Protein AF-A0A922SJE4-F1 (afdb_monomer_lite)

Structure (mmCIF, N/CA/C/O backbone):
data_AF-A0A922SJE4-F1
#
_entry.id   AF-A0A922SJE4-F1
#
loop_
_atom_site.group_PDB
_atom_site.id
_atom_site.type_symbol
_atom_site.label_atom_id
_atom_site.label_alt_id
_atom_site.label_comp_id
_atom_site.label_asym_id
_atom_site.label_entity_id
_atom_site.label_seq_id
_atom_site.pdbx_PDB_ins_code
_atom_site.Cartn_x
_atom_site.Cartn_y
_atom_site.Cartn_z
_atom_site.occupancy
_atom_site.B_iso_or_equiv
_atom_site.auth_seq_id
_atom_site.auth_comp_id
_atom_site.auth_asym_id
_atom_site.auth_atom_id
_atom_site.pdbx_PDB_model_num
ATOM 1 N N . MET A 1 1 ? -16.753 -1.882 -4.913 1.00 43.66 1 MET A N 1
ATOM 2 C CA . MET A 1 1 ? -18.185 -1.909 -4.556 1.00 43.66 1 MET A CA 1
ATOM 3 C C . MET A 1 1 ? -18.662 -3.353 -4.575 1.00 43.66 1 MET A C 1
ATOM 5 O O . MET A 1 1 ? -18.993 -3.830 -5.644 1.00 43.66 1 MET A O 1
ATOM 9 N N . ILE A 1 2 ? -18.643 -4.032 -3.424 1.00 32.12 2 ILE A N 1
ATOM 10 C CA . ILE A 1 2 ? -19.698 -4.952 -2.969 1.00 32.12 2 ILE A CA 1
ATOM 11 C C . ILE A 1 2 ? -19.723 -4.779 -1.449 1.00 32.12 2 ILE A C 1
ATOM 13 O O . ILE A 1 2 ? -18.882 -5.311 -0.737 1.00 32.12 2 ILE A O 1
ATOM 17 N N . ILE A 1 3 ? -20.658 -3.963 -0.977 1.00 38.84 3 ILE A N 1
ATOM 18 C CA . ILE A 1 3 ? -21.261 -4.145 0.338 1.00 38.84 3 ILE A CA 1
ATOM 19 C C . ILE A 1 3 ? -22.628 -4.705 -0.024 1.00 38.84 3 ILE A C 1
ATOM 21 O O . ILE A 1 3 ? -23.452 -3.987 -0.589 1.00 38.84 3 ILE A O 1
ATOM 25 N N . SER A 1 4 ? -22.814 -6.013 0.152 1.00 30.70 4 SER A N 1
ATOM 26 C CA . SER A 1 4 ? -24.128 -6.625 -0.026 1.00 30.70 4 SER A CA 1
ATOM 27 C C . SER A 1 4 ? -24.932 -6.323 1.232 1.00 30.70 4 SER A C 1
ATOM 29 O O . SER A 1 4 ? -24.697 -6.895 2.291 1.00 30.70 4 SER A O 1
ATOM 31 N N . THR A 1 5 ? -25.850 -5.374 1.113 1.00 37.22 5 THR A N 1
ATOM 32 C CA . THR A 1 5 ? -26.714 -4.825 2.165 1.00 37.22 5 THR A CA 1
ATOM 33 C C . THR A 1 5 ? -27.799 -5.782 2.676 1.00 37.22 5 THR A C 1
ATOM 35 O O . THR A 1 5 ? -28.717 -5.321 3.340 1.00 37.22 5 THR A O 1
ATOM 38 N N . ASN A 1 6 ? -27.740 -7.093 2.408 1.00 30.33 6 ASN A N 1
ATOM 39 C CA . ASN A 1 6 ? -28.886 -7.978 2.678 1.00 30.33 6 ASN A CA 1
ATOM 40 C C . ASN A 1 6 ? -28.704 -9.077 3.728 1.00 30.33 6 ASN A C 1
ATOM 42 O O . ASN A 1 6 ? -29.696 -9.718 4.050 1.00 30.33 6 ASN A O 1
ATOM 46 N N . TYR A 1 7 ? -27.525 -9.285 4.320 1.00 33.19 7 TYR A N 1
ATOM 47 C CA . TYR A 1 7 ? -27.386 -10.280 5.394 1.00 33.19 7 TYR A CA 1
ATOM 48 C C . TYR A 1 7 ? -26.362 -9.838 6.437 1.00 33.19 7 TYR A C 1
ATOM 50 O O . TYR A 1 7 ? -25.243 -10.339 6.489 1.00 33.19 7 TYR A O 1
ATOM 58 N N . PHE A 1 8 ? -26.753 -8.884 7.282 1.00 40.72 8 PHE A N 1
ATOM 59 C CA . PHE A 1 8 ? -26.032 -8.622 8.522 1.00 40.72 8 PHE A CA 1
ATOM 60 C C . PHE A 1 8 ? -26.425 -9.688 9.550 1.00 40.72 8 PHE A C 1
ATOM 62 O O . PHE A 1 8 ? -27.388 -9.539 10.295 1.00 40.72 8 PHE A O 1
ATOM 69 N N . THR A 1 9 ? -25.696 -10.803 9.565 1.00 35.38 9 THR A N 1
ATOM 70 C CA . THR A 1 9 ? -25.604 -11.645 10.762 1.00 35.38 9 THR A CA 1
ATOM 71 C C . THR A 1 9 ? -24.404 -11.181 11.596 1.00 35.38 9 THR A C 1
ATOM 73 O O . THR A 1 9 ? -23.347 -10.926 11.015 1.00 35.38 9 THR A O 1
ATOM 76 N N . PRO A 1 10 ? -24.511 -11.100 12.936 1.00 39.75 10 PRO A N 1
ATOM 77 C CA . PRO A 1 10 ? -23.465 -10.588 13.840 1.00 39.75 10 PRO A CA 1
ATOM 78 C C . PRO A 1 10 ? -22.144 -11.393 13.860 1.00 39.75 10 PRO A C 1
ATOM 80 O O . PRO A 1 10 ? -21.255 -11.106 14.653 1.00 39.75 10 PRO A O 1
ATOM 83 N N . SER A 1 11 ? -21.984 -12.389 12.983 1.00 45.50 11 SER A N 1
ATOM 84 C CA . SER A 1 11 ? -20.776 -13.203 12.804 1.00 45.50 11 SER A CA 1
ATOM 85 C C . SER A 1 11 ? -19.902 -12.798 11.603 1.00 45.50 11 SER A C 1
ATOM 87 O O . SER A 1 11 ? -18.881 -13.435 11.359 1.00 45.50 11 SER A O 1
ATOM 89 N N . THR A 1 12 ? -20.287 -11.781 10.828 1.00 62.44 12 THR A N 1
ATOM 90 C CA . THR A 1 12 ? -19.597 -11.365 9.589 1.00 62.44 12 THR A CA 1
ATOM 91 C C . THR A 1 12 ? -19.024 -9.957 9.748 1.00 62.44 12 THR A C 1
ATOM 93 O O . THR A 1 12 ? -19.772 -8.986 9.785 1.00 62.44 12 THR A O 1
ATOM 96 N N . GLY A 1 13 ? -17.698 -9.842 9.868 1.00 77.25 13 GLY A N 1
ATOM 97 C CA . GLY A 1 13 ? -17.005 -8.548 9.850 1.00 77.25 13 GLY A CA 1
ATOM 98 C C . GLY A 1 13 ? -17.114 -7.849 8.489 1.00 77.25 13 GLY A C 1
ATOM 99 O O . GLY A 1 13 ? -17.475 -8.467 7.485 1.00 77.25 13 GLY A O 1
ATOM 100 N N . ALA A 1 14 ? -16.785 -6.560 8.444 1.00 86.94 14 ALA A N 1
ATOM 101 C CA . ALA A 1 14 ? -16.818 -5.755 7.227 1.00 86.94 14 ALA A CA 1
ATOM 102 C C . ALA A 1 14 ? -15.417 -5.261 6.827 1.00 86.94 14 ALA A C 1
ATOM 104 O O . ALA A 1 14 ? -14.580 -4.924 7.666 1.00 86.94 14 ALA A O 1
ATOM 105 N N . VAL A 1 15 ? -15.172 -5.209 5.514 1.00 90.44 15 VAL A N 1
ATOM 106 C CA . VAL A 1 15 ? -13.939 -4.667 4.927 1.00 90.44 15 VAL A CA 1
ATOM 107 C C . VAL A 1 15 ? -14.252 -3.311 4.306 1.00 90.44 15 VAL A C 1
ATOM 109 O O . VAL A 1 15 ? -15.046 -3.206 3.367 1.00 90.44 15 VAL A O 1
ATOM 112 N N . LEU A 1 16 ? -13.621 -2.264 4.823 1.00 92.69 16 LEU A N 1
ATOM 113 C CA . LEU A 1 16 ? -13.730 -0.910 4.308 1.00 92.69 16 LEU A CA 1
ATOM 114 C C . LEU A 1 16 ? -12.699 -0.704 3.199 1.00 92.69 16 LEU A C 1
ATOM 116 O O . LEU A 1 16 ? -11.500 -0.761 3.448 1.00 92.69 16 LEU A O 1
ATOM 120 N N . PHE A 1 17 ? -13.157 -0.440 1.978 1.00 92.81 17 PHE A N 1
ATOM 121 C CA . PHE A 1 17 ? -12.273 -0.128 0.855 1.00 92.81 17 PHE A CA 1
ATOM 122 C C . PHE A 1 17 ? -12.114 1.382 0.694 1.00 92.81 17 PHE A C 1
ATOM 124 O O . PHE A 1 17 ? -13.108 2.092 0.531 1.00 92.81 17 PHE A O 1
ATOM 131 N N . VAL A 1 18 ? -10.868 1.852 0.672 1.00 95.44 18 VAL A N 1
ATOM 132 C CA . VAL A 1 18 ? -10.517 3.262 0.451 1.00 95.44 18 VAL A CA 1
ATOM 133 C C . VAL A 1 18 ? -9.562 3.368 -0.730 1.00 95.44 18 VAL A C 1
ATOM 135 O O . VAL A 1 18 ? -8.634 2.577 -0.853 1.00 95.44 18 VAL A O 1
ATOM 138 N N . ASP A 1 19 ? -9.804 4.320 -1.627 1.00 94.88 19 ASP A N 1
ATOM 139 C CA . ASP A 1 19 ? -8.923 4.594 -2.763 1.00 94.88 19 ASP A CA 1
ATOM 140 C C . ASP A 1 19 ? -7.692 5.375 -2.280 1.00 94.88 19 ASP A C 1
ATOM 142 O O . ASP A 1 19 ? -7.823 6.404 -1.621 1.00 94.88 19 ASP A O 1
ATOM 146 N N . ALA A 1 20 ? -6.490 4.896 -2.597 1.00 94.88 20 ALA A N 1
ATOM 147 C CA . ALA A 1 20 ? -5.245 5.522 -2.165 1.00 94.88 20 ALA A CA 1
ATOM 148 C C . ALA A 1 20 ? -5.045 6.944 -2.734 1.00 94.88 20 ALA A C 1
ATOM 150 O O . ALA A 1 20 ? -4.453 7.798 -2.069 1.00 94.88 20 ALA A O 1
ATOM 151 N N . ALA A 1 21 ? -5.526 7.209 -3.953 1.00 93.56 21 ALA A N 1
ATOM 152 C CA . ALA A 1 21 ? -5.399 8.507 -4.610 1.00 93.56 21 ALA A CA 1
ATOM 153 C C . ALA A 1 21 ? -6.481 9.489 -4.136 1.00 93.56 21 ALA A C 1
ATOM 155 O O . ALA A 1 21 ? -6.157 10.621 -3.764 1.00 93.56 21 ALA A O 1
ATOM 156 N N . GLU A 1 22 ? -7.744 9.052 -4.107 1.00 91.94 22 GLU A N 1
ATOM 157 C CA . GLU A 1 22 ? -8.883 9.902 -3.715 1.00 91.94 22 GLU A CA 1
ATOM 158 C C . GLU A 1 22 ? -8.963 10.112 -2.196 1.00 91.94 22 GLU A C 1
ATOM 160 O O . GLU A 1 22 ? -9.338 11.193 -1.749 1.00 91.94 22 GLU A O 1
ATOM 165 N N . GLY A 1 23 ? -8.535 9.129 -1.400 1.00 92.25 23 GLY A N 1
ATOM 166 C CA . GLY A 1 23 ? -8.625 9.161 0.057 1.00 92.25 23 GLY A CA 1
ATOM 167 C C . GLY A 1 23 ? -10.036 8.866 0.569 1.00 92.25 23 GLY A C 1
ATOM 168 O O . GLY A 1 23 ? -10.800 8.110 -0.039 1.00 92.25 23 GLY A O 1
ATOM 169 N N . ILE A 1 24 ? -10.375 9.431 1.728 1.00 92.25 24 ILE A N 1
ATOM 170 C CA . ILE A 1 24 ? -11.675 9.223 2.366 1.00 92.25 24 ILE A CA 1
ATOM 171 C C . ILE A 1 24 ? -12.738 10.069 1.663 1.00 92.25 24 ILE A C 1
ATOM 173 O O . ILE A 1 24 ? -12.614 11.282 1.521 1.00 92.25 24 ILE A O 1
ATOM 177 N N . MET A 1 25 ? -13.819 9.416 1.239 1.00 92.19 25 MET A N 1
ATOM 178 C CA . MET A 1 25 ? -14.983 10.075 0.650 1.00 92.19 25 MET A CA 1
ATOM 179 C C . MET A 1 25 ? -16.165 10.072 1.625 1.00 92.19 25 MET A C 1
ATOM 181 O O . MET A 1 25 ? -16.245 9.238 2.527 1.00 92.19 25 MET A O 1
ATOM 185 N N . LEU A 1 26 ? -17.167 10.919 1.369 1.00 89.31 26 LEU A N 1
ATOM 186 C CA . LEU A 1 26 ? -18.396 11.004 2.175 1.00 89.31 26 LEU A CA 1
ATOM 187 C C . LEU A 1 26 ? -19.106 9.649 2.352 1.00 89.31 26 LEU A C 1
ATOM 189 O O . LEU A 1 26 ? -19.720 9.383 3.383 1.00 89.31 26 LEU A O 1
ATOM 193 N N . ASN A 1 27 ? -19.045 8.777 1.344 1.00 89.12 27 ASN A N 1
ATOM 194 C CA . ASN A 1 27 ? -19.640 7.447 1.450 1.00 89.12 27 ASN A CA 1
ATOM 195 C C . ASN A 1 27 ? -18.864 6.544 2.421 1.00 89.12 27 ASN A C 1
ATOM 197 O O . ASN A 1 27 ? -19.477 5.820 3.200 1.00 89.12 27 ASN A O 1
ATOM 201 N N . THR A 1 28 ? -17.531 6.620 2.409 1.00 90.31 28 THR A N 1
ATOM 202 C CA . THR A 1 28 ? -16.653 5.908 3.348 1.00 90.31 28 THR A CA 1
ATOM 203 C C . THR A 1 28 ? -16.975 6.305 4.787 1.00 90.31 28 THR A C 1
ATOM 205 O O . THR A 1 28 ? -17.137 5.431 5.632 1.00 90.31 28 THR A O 1
ATOM 208 N N . GLU A 1 29 ? -17.171 7.602 5.044 1.00 89.38 29 GLU A N 1
ATOM 209 C CA . GLU A 1 29 ? -17.592 8.112 6.356 1.00 89.38 29 GLU A CA 1
ATOM 210 C C . GLU A 1 29 ? -18.938 7.536 6.804 1.00 89.38 29 GLU A C 1
ATOM 212 O O . GLU A 1 29 ? -19.074 7.052 7.927 1.00 89.38 29 GLU A O 1
ATOM 217 N N . ARG A 1 30 ? -19.947 7.574 5.926 1.00 89.75 30 ARG A N 1
ATOM 218 C CA . ARG A 1 30 ? -21.290 7.067 6.244 1.00 89.75 30 ARG A CA 1
ATOM 219 C C . ARG A 1 30 ? -21.268 5.579 6.581 1.00 89.75 30 ARG A C 1
ATOM 221 O O . ARG A 1 30 ? -21.926 5.162 7.531 1.00 89.75 30 ARG A O 1
ATOM 228 N N . LEU A 1 31 ? -20.500 4.798 5.822 1.00 89.56 31 LEU A N 1
ATOM 229 C CA . LEU A 1 31 ? -20.334 3.363 6.042 1.00 89.56 31 LEU A CA 1
ATOM 230 C C . LEU A 1 31 ? -19.589 3.070 7.343 1.00 89.56 31 LEU A C 1
ATOM 232 O O . LEU A 1 31 ? -20.015 2.198 8.093 1.00 89.56 31 LEU A O 1
ATOM 236 N N . LEU A 1 32 ? -18.523 3.823 7.626 1.00 89.94 32 LEU A N 1
ATOM 237 C CA . LEU A 1 32 ? -17.787 3.731 8.883 1.00 89.94 32 LEU A CA 1
ATOM 238 C C . LEU A 1 32 ? -18.719 3.994 10.071 1.00 89.94 32 LEU A C 1
ATOM 240 O O . LEU A 1 32 ? -18.793 3.176 10.982 1.00 89.94 32 LEU A O 1
ATOM 244 N N . ARG A 1 33 ? -19.487 5.091 10.027 1.00 88.50 33 ARG A N 1
ATOM 245 C CA . ARG A 1 33 ? -20.438 5.457 11.086 1.00 88.50 33 ARG A CA 1
ATOM 246 C C . ARG A 1 33 ? -21.478 4.364 11.317 1.00 88.50 33 ARG A C 1
ATOM 248 O O . ARG A 1 33 ? -21.708 3.985 12.459 1.00 88.50 33 ARG A O 1
ATOM 255 N N . HIS A 1 34 ? -22.074 3.846 10.245 1.00 87.38 34 HIS A N 1
ATOM 256 C CA . HIS A 1 34 ? -23.060 2.771 10.339 1.00 87.38 34 HIS A CA 1
ATOM 257 C C . HIS A 1 34 ? -22.450 1.489 10.926 1.00 87.38 34 HIS A C 1
ATOM 259 O O . HIS A 1 34 ? -23.040 0.862 11.797 1.00 87.38 34 HIS A O 1
ATOM 265 N N . ALA A 1 35 ? -21.252 1.101 10.485 1.00 87.56 35 ALA A N 1
ATOM 266 C CA . ALA A 1 35 ? -20.588 -0.100 10.984 1.00 87.56 35 ALA A CA 1
ATOM 267 C C . ALA A 1 35 ? -20.185 0.010 12.464 1.00 87.56 35 ALA A C 1
ATOM 269 O O . ALA A 1 35 ? -20.294 -0.972 13.193 1.00 87.56 35 ALA A O 1
ATOM 270 N N . VAL A 1 36 ? -19.771 1.197 12.920 1.00 86.12 36 VAL A N 1
ATOM 271 C CA . VAL A 1 36 ? -19.479 1.455 14.339 1.00 86.12 36 VAL A CA 1
ATOM 272 C C . VAL A 1 36 ? -20.752 1.396 15.187 1.00 86.12 36 VAL A C 1
ATOM 274 O O . VAL A 1 36 ? -20.735 0.791 16.255 1.00 86.12 36 VAL A O 1
ATOM 277 N N . GLN A 1 37 ? -21.866 1.964 14.708 1.00 85.06 37 GLN A N 1
ATOM 278 C CA . GLN A 1 37 ? -23.164 1.903 15.398 1.00 85.06 37 GLN A CA 1
ATOM 279 C C . GLN A 1 37 ? -23.660 0.462 15.572 1.00 85.06 37 GLN A C 1
ATOM 281 O O . GLN A 1 37 ? -24.114 0.093 16.652 1.00 85.06 37 GLN A O 1
ATOM 286 N N . GLU A 1 38 ? -23.496 -0.362 14.538 1.00 84.94 38 GLU A N 1
ATOM 287 C CA . GLU A 1 38 ? -23.861 -1.783 14.544 1.00 84.94 38 GLU A CA 1
ATOM 288 C C . GLU A 1 38 ? -22.793 -2.687 15.200 1.00 84.94 38 GLU A C 1
ATOM 290 O O . GLU A 1 38 ? -22.920 -3.911 15.175 1.00 84.94 38 GLU A O 1
ATOM 295 N N . ARG A 1 39 ? -21.728 -2.107 15.785 1.00 82.75 39 ARG A N 1
ATOM 296 C CA . ARG A 1 39 ? -20.607 -2.815 16.443 1.00 82.75 39 ARG A CA 1
ATOM 297 C C . ARG A 1 39 ? -19.992 -3.924 15.585 1.00 82.75 39 ARG A C 1
ATOM 299 O O . ARG A 1 39 ? -19.662 -5.013 16.054 1.00 82.75 39 ARG A O 1
ATOM 306 N N . VAL A 1 40 ? -19.836 -3.642 14.298 1.00 85.94 40 VAL A N 1
ATOM 307 C CA . VAL A 1 40 ? -19.304 -4.593 13.323 1.00 85.94 40 VAL A CA 1
ATOM 308 C C . VAL A 1 40 ? -17.778 -4.577 13.389 1.00 85.94 40 VAL A C 1
ATOM 310 O O . VAL A 1 40 ? -17.186 -3.501 13.281 1.00 85.94 40 VAL A O 1
ATOM 313 N N . PRO A 1 41 ? -17.104 -5.737 13.494 1.00 85.31 41 PRO A N 1
ATOM 314 C CA . PRO A 1 41 ? -15.654 -5.799 13.358 1.00 85.31 41 PRO A CA 1
ATOM 315 C C . PRO A 1 41 ? -15.218 -5.272 11.986 1.00 85.31 41 PRO A C 1
ATOM 317 O O . PRO A 1 41 ? -15.686 -5.760 10.953 1.00 85.31 41 PRO A O 1
ATOM 320 N N . LEU A 1 42 ? -14.321 -4.285 11.971 1.00 88.88 42 LEU A N 1
ATOM 321 C CA . LEU A 1 42 ? -13.872 -3.611 10.754 1.00 88.88 42 LEU A CA 1
ATOM 322 C C . LEU A 1 42 ? -12.405 -3.895 10.435 1.00 88.88 42 LEU A C 1
ATOM 324 O O . LEU A 1 42 ? -11.537 -3.865 11.305 1.00 88.88 42 LEU A O 1
ATOM 328 N N . THR A 1 43 ? -12.129 -4.075 9.148 1.00 91.81 43 THR A N 1
ATOM 329 C CA . THR A 1 43 ? -10.775 -4.086 8.576 1.00 91.81 43 THR A CA 1
ATOM 330 C C . THR A 1 43 ? -10.699 -3.090 7.424 1.00 91.81 43 THR A C 1
ATOM 332 O O . THR A 1 43 ? -11.706 -2.801 6.778 1.00 91.81 43 THR A O 1
ATOM 335 N N . LEU A 1 44 ? -9.519 -2.533 7.175 1.00 94.19 44 LEU A N 1
ATOM 336 C CA . LEU A 1 44 ? -9.281 -1.516 6.156 1.00 94.19 44 LEU A CA 1
ATOM 337 C C . LEU A 1 44 ? -8.486 -2.107 4.991 1.00 94.19 44 LEU A C 1
ATOM 339 O O . LEU A 1 44 ? -7.413 -2.670 5.182 1.00 94.19 44 LEU A O 1
ATOM 343 N N . CYS A 1 45 ? -8.972 -1.904 3.772 1.00 95.62 45 CYS A N 1
ATOM 344 C CA . CYS A 1 45 ? -8.239 -2.169 2.544 1.00 95.62 45 CYS A CA 1
ATOM 345 C C . CYS A 1 45 ? -8.004 -0.859 1.790 1.00 95.62 45 CYS A C 1
ATOM 347 O O . CYS A 1 45 ? -8.938 -0.259 1.250 1.00 95.62 45 CYS A O 1
ATOM 349 N N . ILE A 1 46 ? -6.747 -0.420 1.729 1.00 96.44 46 ILE A N 1
ATOM 350 C CA . ILE A 1 46 ? -6.351 0.729 0.915 1.00 96.44 46 ILE A CA 1
ATOM 351 C C . ILE A 1 46 ? -6.044 0.216 -0.490 1.00 96.44 46 ILE A C 1
ATOM 353 O O . ILE A 1 46 ? -4.995 -0.377 -0.734 1.00 96.44 46 ILE A O 1
ATOM 357 N N . ASN A 1 47 ? -6.990 0.409 -1.405 1.00 95.19 47 ASN A N 1
ATOM 358 C CA . ASN A 1 47 ? -6.927 -0.086 -2.771 1.00 95.19 47 ASN A CA 1
ATOM 359 C C . ASN A 1 47 ? -6.400 0.982 -3.742 1.00 95.19 47 ASN A C 1
ATOM 361 O O . ASN A 1 47 ? -6.389 2.175 -3.444 1.00 95.19 47 ASN A O 1
ATOM 365 N N . LYS A 1 48 ? -6.033 0.545 -4.948 1.00 95.12 48 LYS A N 1
ATOM 366 C CA . LYS A 1 48 ? -5.517 1.368 -6.045 1.00 95.12 48 LYS A CA 1
ATOM 367 C C . LYS A 1 48 ? -4.205 2.079 -5.698 1.00 95.12 48 LYS A C 1
ATOM 369 O O . LYS A 1 48 ? -3.959 3.201 -6.142 1.00 95.12 48 LYS A O 1
ATOM 374 N N . ILE A 1 49 ? -3.339 1.421 -4.920 1.00 94.88 49 ILE A N 1
ATOM 375 C CA . ILE A 1 49 ? -2.000 1.948 -4.594 1.00 94.88 49 ILE A CA 1
ATOM 376 C C . ILE A 1 49 ? -1.157 2.215 -5.850 1.00 94.88 49 ILE A C 1
ATOM 378 O O . ILE A 1 49 ? -0.282 3.074 -5.833 1.00 94.88 49 ILE A O 1
ATOM 382 N N . ASP A 1 50 ? -1.454 1.536 -6.960 1.00 93.50 50 ASP A N 1
ATOM 383 C CA . ASP A 1 50 ? -0.832 1.757 -8.264 1.00 93.50 50 ASP A CA 1
ATOM 384 C C . ASP A 1 50 ? -1.051 3.175 -8.806 1.00 93.50 50 ASP A C 1
ATOM 386 O O . ASP A 1 50 ? -0.165 3.705 -9.473 1.00 93.50 50 ASP A O 1
ATOM 390 N N . ARG A 1 51 ? -2.169 3.837 -8.471 1.00 94.50 51 ARG A N 1
ATOM 391 C CA . ARG A 1 51 ? -2.420 5.232 -8.868 1.00 94.50 51 ARG A CA 1
ATOM 392 C C . ARG A 1 51 ? -1.419 6.193 -8.228 1.00 94.50 51 ARG A C 1
ATOM 394 O O . ARG A 1 51 ? -1.034 7.174 -8.859 1.00 94.50 51 ARG A O 1
ATOM 401 N N . LEU A 1 52 ? -0.932 5.897 -7.019 1.00 94.50 52 LEU A N 1
ATOM 402 C CA . LEU A 1 52 ? 0.118 6.704 -6.382 1.00 94.50 52 LEU A CA 1
ATOM 403 C C . LEU A 1 52 ? 1.412 6.698 -7.211 1.00 94.50 52 LEU A C 1
ATOM 405 O O . LEU A 1 52 ? 2.114 7.707 -7.273 1.00 94.50 52 LEU A O 1
ATOM 409 N N . ILE A 1 53 ? 1.690 5.569 -7.868 1.00 92.25 53 ILE A N 1
ATOM 410 C CA . ILE A 1 53 ? 2.914 5.310 -8.632 1.00 92.25 53 ILE A CA 1
ATOM 411 C C . ILE A 1 53 ? 2.774 5.799 -10.077 1.00 92.25 53 ILE A C 1
ATOM 413 O O . ILE A 1 53 ? 3.634 6.516 -10.581 1.00 92.25 53 ILE A O 1
ATOM 417 N N . LEU A 1 54 ? 1.693 5.407 -10.753 1.00 90.25 54 LEU A N 1
ATOM 418 C CA . LEU A 1 54 ? 1.525 5.579 -12.198 1.00 90.25 54 LEU A CA 1
ATOM 419 C C . LEU A 1 54 ? 0.861 6.908 -12.572 1.00 90.25 54 LEU A C 1
ATOM 421 O O . LEU A 1 54 ? 1.241 7.523 -13.568 1.00 90.25 54 LEU A O 1
ATOM 425 N N . GLU A 1 55 ? -0.124 7.345 -11.786 1.00 92.50 55 GLU A N 1
ATOM 426 C CA . GLU A 1 55 ? -0.923 8.543 -12.069 1.00 92.50 55 GLU A CA 1
ATOM 427 C C . GLU A 1 55 ? -0.342 9.764 -11.357 1.00 92.50 55 GLU A C 1
ATOM 429 O O . GLU A 1 55 ? 0.078 10.717 -12.010 1.00 92.50 55 GLU A O 1
ATOM 434 N N . LEU A 1 56 ? -0.252 9.712 -10.024 1.00 92.38 56 LEU A N 1
ATOM 435 C CA . LEU A 1 56 ? 0.260 10.825 -9.220 1.00 92.38 56 LEU A CA 1
ATOM 436 C C . LEU A 1 56 ? 1.791 10.926 -9.243 1.00 92.38 56 LEU A C 1
ATOM 438 O O . LEU A 1 56 ? 2.324 11.989 -8.934 1.00 92.38 56 LEU A O 1
ATOM 442 N N . LYS A 1 57 ? 2.491 9.839 -9.605 1.00 92.12 57 LYS A N 1
ATOM 443 C CA . LYS A 1 57 ? 3.963 9.756 -9.669 1.00 92.12 57 LYS A CA 1
ATOM 444 C C . LYS A 1 57 ? 4.645 10.276 -8.399 1.00 92.12 57 LYS A C 1
ATOM 446 O O . LYS A 1 57 ? 5.688 10.927 -8.462 1.00 92.12 57 LYS A O 1
ATOM 451 N N . LEU A 1 58 ? 4.039 10.002 -7.244 1.00 94.12 58 LEU A N 1
ATOM 452 C CA . LEU A 1 58 ? 4.563 10.447 -5.957 1.00 94.12 58 LEU A CA 1
ATOM 453 C C . LEU A 1 58 ? 5.865 9.712 -5.649 1.00 94.12 58 LEU A C 1
ATOM 455 O O . LEU A 1 58 ? 5.910 8.497 -5.842 1.00 94.12 58 LEU A O 1
ATOM 459 N N . PRO A 1 59 ? 6.893 10.377 -5.105 1.00 94.62 59 PRO A N 1
ATOM 460 C CA . PRO A 1 59 ? 8.037 9.690 -4.521 1.00 94.62 59 PRO A CA 1
ATOM 461 C C . PRO A 1 59 ? 7.598 8.652 -3.467 1.00 94.62 59 PRO A C 1
ATOM 463 O O . PRO A 1 59 ? 6.604 8.879 -2.771 1.00 94.62 59 PRO A O 1
ATOM 466 N N . PRO A 1 60 ? 8.342 7.545 -3.273 1.00 94.19 60 PRO A N 1
ATOM 467 C CA . PRO A 1 60 ? 7.983 6.502 -2.305 1.00 94.19 60 PRO A CA 1
ATOM 468 C C . PRO A 1 60 ? 7.736 7.026 -0.879 1.00 94.19 60 PRO A C 1
ATOM 470 O O . PRO A 1 60 ? 6.829 6.565 -0.187 1.00 94.19 60 PRO A O 1
ATOM 473 N N . ALA A 1 61 ? 8.508 8.027 -0.447 1.00 93.19 61 ALA A N 1
ATOM 474 C CA . ALA A 1 61 ? 8.330 8.664 0.854 1.00 93.19 61 ALA A CA 1
ATOM 475 C C . ALA A 1 61 ? 6.977 9.391 0.970 1.00 93.19 61 ALA A C 1
ATOM 477 O O . ALA A 1 61 ? 6.273 9.225 1.969 1.00 93.19 61 ALA A O 1
ATOM 478 N N . ASP A 1 62 ? 6.584 10.141 -0.061 1.00 95.12 62 ASP A N 1
ATOM 479 C CA . ASP A 1 62 ? 5.328 10.899 -0.094 1.00 95.12 62 ASP A CA 1
ATOM 480 C C . ASP A 1 62 ? 4.117 9.972 -0.214 1.00 95.12 62 ASP A C 1
ATOM 482 O O . ASP A 1 62 ? 3.099 10.184 0.446 1.00 95.12 62 ASP A O 1
ATOM 486 N N . ALA A 1 63 ? 4.245 8.887 -0.982 1.00 95.88 63 ALA A N 1
ATOM 487 C CA . ALA A 1 63 ? 3.229 7.843 -1.045 1.00 95.88 63 ALA A CA 1
ATOM 488 C C . ALA A 1 63 ? 2.995 7.194 0.327 1.00 95.88 63 ALA A C 1
ATOM 490 O O . ALA A 1 63 ? 1.846 7.012 0.726 1.00 95.88 63 ALA A O 1
ATOM 491 N N . TYR A 1 64 ? 4.054 6.924 1.102 1.00 95.62 64 TYR A N 1
ATOM 492 C CA . TYR A 1 64 ? 3.898 6.465 2.484 1.00 95.62 64 TYR A CA 1
ATOM 493 C C . TYR A 1 64 ? 3.155 7.487 3.354 1.00 95.62 64 TYR A C 1
ATOM 495 O O . TYR A 1 64 ? 2.259 7.104 4.105 1.00 95.62 64 TYR A O 1
ATOM 503 N N . TYR A 1 65 ? 3.488 8.779 3.256 1.00 95.44 65 TYR A N 1
ATOM 504 C CA . TYR A 1 65 ? 2.771 9.817 4.004 1.00 95.44 65 TYR A CA 1
ATOM 505 C C . TYR A 1 65 ? 1.291 9.888 3.617 1.00 95.44 65 TYR A C 1
ATOM 507 O O . TYR A 1 65 ? 0.450 10.018 4.502 1.00 95.44 65 TYR A O 1
ATOM 515 N N . LYS A 1 66 ? 0.957 9.732 2.330 1.00 95.88 66 LYS A N 1
ATOM 516 C CA . LYS A 1 66 ? -0.432 9.670 1.853 1.00 95.88 66 LYS A CA 1
ATOM 517 C C . LYS A 1 66 ? -1.179 8.463 2.431 1.00 95.88 66 LYS A C 1
ATOM 519 O O . LYS A 1 66 ? -2.287 8.628 2.932 1.00 95.88 66 LYS A O 1
ATOM 524 N N . LEU A 1 67 ? -0.566 7.276 2.419 1.00 95.88 67 LEU A N 1
ATOM 525 C CA . LEU A 1 67 ? -1.144 6.061 3.009 1.00 95.88 67 LEU A CA 1
ATOM 526 C C . LEU A 1 67 ? -1.348 6.203 4.522 1.00 95.88 67 LEU A C 1
ATOM 528 O O . LEU A 1 67 ? -2.412 5.866 5.036 1.00 95.88 67 LEU A O 1
ATOM 532 N N . ARG A 1 68 ? -0.348 6.736 5.233 1.00 95.50 68 ARG A N 1
ATOM 533 C CA . ARG A 1 68 ? -0.435 7.006 6.672 1.00 95.50 68 ARG A CA 1
ATOM 534 C C . ARG A 1 68 ? -1.537 8.016 6.985 1.00 95.50 68 ARG A C 1
ATOM 536 O O . ARG A 1 68 ? -2.314 7.778 7.896 1.00 95.50 68 ARG A O 1
ATOM 543 N N . HIS A 1 69 ? -1.645 9.083 6.197 1.00 95.94 69 HIS A N 1
ATOM 544 C CA . HIS A 1 69 ? -2.675 10.102 6.375 1.00 95.94 69 HIS A CA 1
ATOM 545 C C . HIS A 1 69 ? -4.094 9.527 6.274 1.00 95.94 69 HIS A C 1
ATOM 547 O O . HIS A 1 69 ? -4.925 9.855 7.109 1.00 95.94 69 HIS A O 1
ATOM 553 N N . ILE A 1 70 ? -4.351 8.618 5.324 1.00 95.62 70 ILE A N 1
ATOM 554 C CA . ILE A 1 70 ? -5.651 7.932 5.202 1.00 95.62 70 ILE A CA 1
ATOM 555 C C . ILE A 1 70 ? -5.985 7.137 6.475 1.00 95.62 70 ILE A C 1
ATOM 557 O O . ILE A 1 70 ? -7.125 7.143 6.935 1.00 95.62 70 ILE A O 1
ATOM 561 N N . ILE A 1 71 ? -4.997 6.441 7.044 1.00 95.50 71 ILE A N 1
ATOM 562 C CA . ILE A 1 71 ? -5.178 5.645 8.267 1.00 95.50 71 ILE A CA 1
ATOM 563 C C . ILE A 1 71 ? -5.426 6.563 9.469 1.00 95.50 71 ILE A C 1
ATOM 565 O O . ILE A 1 71 ? -6.347 6.314 10.244 1.00 95.50 71 ILE A O 1
ATOM 569 N N . ASP A 1 72 ? -4.636 7.630 9.602 1.00 95.00 72 ASP A N 1
ATOM 570 C CA . ASP A 1 72 ? -4.761 8.602 10.690 1.00 95.00 72 ASP A CA 1
ATOM 571 C C . ASP A 1 72 ? -6.130 9.311 10.645 1.00 95.00 72 ASP A C 1
ATOM 573 O O . ASP A 1 72 ? -6.796 9.428 11.672 1.00 95.00 72 ASP A O 1
ATOM 577 N N . GLU A 1 73 ? -6.601 9.703 9.457 1.00 94.50 73 GLU A N 1
ATOM 578 C CA . GLU A 1 73 ? -7.906 10.346 9.265 1.00 94.50 73 GLU A CA 1
ATOM 579 C C . GLU A 1 73 ? -9.069 9.402 9.625 1.00 94.50 73 GLU A C 1
ATOM 581 O O . GLU A 1 73 ? -9.974 9.794 10.366 1.00 94.50 73 GLU A O 1
ATOM 586 N N . LEU A 1 74 ? -9.016 8.127 9.209 1.00 93.31 74 LEU A N 1
ATOM 587 C CA . LEU A 1 74 ? -10.005 7.121 9.625 1.00 93.31 74 LEU A CA 1
ATOM 588 C C . LEU A 1 74 ? -10.011 6.900 11.141 1.00 93.31 74 LEU A C 1
ATOM 590 O O . LEU A 1 74 ? -11.083 6.752 11.729 1.00 93.31 74 LEU A O 1
ATOM 594 N N . ASN A 1 75 ? -8.839 6.880 11.778 1.00 93.50 75 ASN A N 1
ATOM 595 C CA . ASN A 1 75 ? -8.734 6.728 13.228 1.00 93.50 75 ASN A CA 1
ATOM 596 C C . ASN A 1 75 ? -9.338 7.930 13.967 1.00 93.50 75 ASN A C 1
ATOM 598 O O . ASN A 1 75 ? -10.121 7.730 14.891 1.00 93.50 75 ASN A O 1
ATOM 602 N N . SER A 1 76 ? -9.086 9.163 13.516 1.00 92.19 76 SER A N 1
ATOM 603 C CA . SER A 1 76 ? -9.731 10.357 14.088 1.00 92.19 76 SER A CA 1
ATOM 604 C C . SER A 1 76 ? -11.260 10.323 13.949 1.00 92.19 76 SER A C 1
ATOM 606 O O . SER A 1 76 ? -11.995 10.730 14.854 1.00 92.19 76 SER A O 1
ATOM 608 N N . MET A 1 77 ? -11.769 9.799 12.830 1.00 89.19 77 MET A N 1
ATOM 609 C CA . MET A 1 77 ? -13.209 9.609 12.645 1.00 89.19 77 MET A CA 1
ATOM 610 C C . MET A 1 77 ? -13.765 8.534 13.580 1.00 89.19 77 MET A C 1
ATOM 612 O O . MET A 1 77 ? -14.838 8.733 14.147 1.00 89.19 77 MET A O 1
ATOM 616 N N . LEU A 1 78 ? -13.054 7.421 13.766 1.00 88.88 78 LEU A N 1
ATOM 617 C CA . LEU A 1 78 ? -13.438 6.376 14.714 1.00 88.88 78 LEU A CA 1
ATOM 618 C C . LEU A 1 78 ? -13.515 6.915 16.145 1.00 88.88 78 LEU A C 1
ATOM 620 O O . LEU A 1 78 ? -14.537 6.723 16.796 1.00 88.88 78 LEU A O 1
ATOM 624 N N . GLU A 1 79 ? -12.499 7.650 16.598 1.00 87.25 79 GLU A N 1
ATOM 625 C CA . GLU A 1 79 ? -12.465 8.264 17.935 1.00 87.25 79 GLU A CA 1
ATOM 626 C C . GLU A 1 79 ? -13.669 9.185 18.192 1.00 87.25 79 GLU A C 1
ATOM 628 O O . GLU A 1 79 ? -14.189 9.238 19.303 1.00 87.25 79 GLU A O 1
ATOM 633 N N . THR A 1 80 ? -14.157 9.871 17.154 1.00 86.06 80 THR A N 1
ATOM 634 C CA . THR A 1 80 ? -15.312 10.779 17.256 1.00 86.06 80 THR A CA 1
ATOM 635 C C . THR A 1 80 ? -16.654 10.039 17.331 1.00 86.06 80 THR A C 1
ATOM 637 O O . THR A 1 80 ? -17.609 10.548 17.915 1.00 86.06 80 THR A O 1
ATOM 640 N N . HIS A 1 81 ? -16.759 8.860 16.711 1.00 81.31 81 HIS A N 1
ATOM 641 C CA . HIS A 1 81 ? -18.029 8.138 16.543 1.00 81.31 81 HIS A CA 1
ATOM 642 C C . HIS A 1 81 ? -18.159 6.891 17.424 1.00 81.31 81 HIS A C 1
ATOM 644 O O . HIS A 1 81 ? -19.228 6.279 17.437 1.00 81.31 81 HIS A O 1
ATOM 650 N N . GLN A 1 82 ? -17.100 6.492 18.129 1.00 77.94 82 GLN A N 1
ATOM 651 C CA . GLN A 1 82 ? -17.147 5.347 19.030 1.00 77.94 82 GLN A CA 1
ATOM 652 C C . GLN A 1 82 ? -18.055 5.642 20.232 1.00 77.94 82 GLN A C 1
ATOM 654 O O . GLN A 1 82 ? -17.850 6.641 20.927 1.00 77.94 82 GLN A O 1
ATOM 659 N N . PRO A 1 83 ? -19.060 4.788 20.502 1.00 69.56 83 PRO A N 1
ATOM 660 C CA . PRO A 1 83 ? -19.869 4.922 21.702 1.00 69.56 83 PRO A CA 1
ATOM 661 C C . PRO A 1 83 ? -18.988 4.684 22.936 1.00 69.56 83 PRO A C 1
ATOM 663 O O . PRO A 1 83 ? -18.410 3.612 23.090 1.00 69.56 83 PRO A O 1
ATOM 666 N N . GLN A 1 84 ? -18.902 5.666 23.838 1.00 67.19 84 GLN A N 1
ATOM 667 C CA . GLN A 1 84 ? -18.161 5.553 25.109 1.00 67.19 84 GLN A CA 1
ATOM 668 C C . GLN A 1 84 ? -18.919 4.742 26.178 1.00 67.19 84 GLN A C 1
ATOM 670 O O . GLN A 1 84 ? -18.629 4.843 27.368 1.00 67.19 84 GLN A O 1
ATOM 675 N N . ASP A 1 85 ? -19.909 3.950 25.766 1.00 64.44 85 ASP A N 1
ATOM 676 C CA . ASP A 1 85 ? -20.869 3.314 26.668 1.00 64.44 85 ASP A CA 1
ATOM 677 C C . ASP A 1 85 ? -20.250 2.201 27.526 1.00 64.44 85 ASP A C 1
ATOM 679 O O . ASP A 1 85 ? -20.841 1.820 28.536 1.00 64.44 85 ASP A O 1
ATOM 683 N N . ASN A 1 86 ? -19.077 1.673 27.153 1.00 65.12 86 ASN A N 1
ATOM 684 C CA . ASN A 1 86 ? -18.408 0.619 27.909 1.00 65.12 86 ASN A CA 1
ATOM 685 C C . ASN A 1 86 ? -16.878 0.828 27.977 1.00 65.12 86 ASN A C 1
ATOM 687 O O . ASN A 1 86 ? -16.208 0.685 26.956 1.00 65.12 86 ASN A O 1
ATOM 691 N N . PRO A 1 87 ? -16.301 1.127 29.156 1.00 66.38 87 PRO A N 1
ATOM 692 C CA . PRO A 1 87 ? -14.857 1.316 29.309 1.00 66.38 87 PRO A CA 1
ATOM 693 C C . PRO A 1 87 ? -14.026 0.033 29.132 1.00 66.38 87 PRO A C 1
ATOM 695 O O . PRO A 1 87 ? -12.813 0.127 28.954 1.00 66.38 87 PRO A O 1
ATOM 698 N N . ASP A 1 88 ? -14.656 -1.146 29.171 1.00 68.38 88 ASP A N 1
ATOM 699 C CA . ASP A 1 88 ? -13.976 -2.441 29.029 1.00 68.38 88 ASP A CA 1
ATOM 700 C C . ASP A 1 88 ? -13.840 -2.912 27.565 1.00 68.38 88 ASP A C 1
ATOM 702 O O . ASP A 1 88 ? -13.126 -3.880 27.292 1.00 68.38 88 ASP A O 1
ATOM 706 N N . GLU A 1 89 ? -14.515 -2.261 26.608 1.00 69.50 89 GLU A N 1
ATOM 707 C CA . GLU A 1 89 ? -14.427 -2.627 25.189 1.00 69.50 89 GLU A CA 1
ATOM 708 C C . GLU A 1 89 ? -13.213 -1.937 24.536 1.00 69.50 89 GLU A C 1
ATOM 710 O O . GLU A 1 89 ? -13.084 -0.712 24.618 1.00 69.50 89 GLU A O 1
ATOM 715 N N . PRO A 1 90 ? -12.288 -2.686 23.903 1.00 70.44 90 PRO A N 1
ATOM 716 C CA . PRO A 1 90 ? -11.109 -2.083 23.301 1.00 70.44 90 PRO A CA 1
ATOM 717 C C . PRO A 1 90 ? -11.517 -1.171 22.134 1.00 70.44 90 PRO A C 1
ATOM 719 O O . PRO A 1 90 ? -12.324 -1.579 21.293 1.00 70.44 90 PRO A O 1
ATOM 722 N N . PRO A 1 91 ? -10.938 0.038 22.029 1.00 76.81 91 PRO A N 1
ATOM 723 C CA . PRO A 1 91 ? -11.244 0.935 20.927 1.00 76.81 91 PRO A CA 1
ATOM 724 C C . PRO A 1 91 ? -10.830 0.291 19.603 1.00 76.81 91 PRO A C 1
ATOM 726 O O . PRO A 1 91 ? -9.748 -0.291 19.475 1.00 76.81 91 PRO A O 1
ATOM 729 N N . ILE A 1 92 ? -11.685 0.422 18.591 1.00 81.56 92 ILE A N 1
ATOM 730 C CA . ILE A 1 92 ? -11.343 0.020 17.227 1.00 81.56 92 ILE A CA 1
ATOM 731 C C . ILE A 1 92 ? -10.288 1.010 16.724 1.00 81.56 92 ILE A C 1
ATOM 733 O O . ILE A 1 92 ? -10.544 2.210 16.665 1.00 81.56 92 ILE A O 1
ATOM 737 N N . VAL A 1 93 ? -9.103 0.518 16.368 1.00 89.62 93 VAL A N 1
ATOM 738 C CA . VAL A 1 93 ? -8.007 1.339 15.834 1.00 89.62 93 VAL A CA 1
ATOM 739 C C . VAL A 1 93 ? -7.433 0.651 14.609 1.00 89.62 93 VAL A C 1
ATOM 741 O O . VAL A 1 93 ? -7.010 -0.501 14.686 1.00 89.62 93 VAL A O 1
ATOM 744 N N . PHE A 1 94 ? -7.373 1.351 13.480 1.00 93.19 94 PHE A N 1
ATOM 745 C CA . PHE A 1 94 ? -6.699 0.873 12.279 1.00 93.19 94 PHE A CA 1
ATOM 746 C C . PHE A 1 94 ? -5.190 1.064 12.397 1.00 93.19 94 PHE A C 1
ATOM 748 O O . PHE A 1 94 ? -4.689 2.172 12.580 1.00 93.19 94 PHE A O 1
ATOM 755 N N . SER A 1 95 ? -4.447 -0.031 12.267 1.00 93.00 95 SER A N 1
ATOM 756 C CA . SER A 1 95 ? -2.992 -0.015 12.222 1.00 93.00 95 SER A CA 1
ATOM 757 C C . SER A 1 95 ? -2.476 -1.221 11.434 1.00 93.00 95 SER A C 1
ATOM 759 O O . SER A 1 95 ? -2.779 -2.359 11.790 1.00 93.00 95 SER A O 1
ATOM 761 N N . PRO A 1 96 ? -1.615 -1.027 10.421 1.00 92.94 96 PRO A N 1
ATOM 762 C CA . PRO A 1 96 ? -1.022 -2.140 9.678 1.00 92.94 96 PRO A CA 1
ATOM 763 C C . PRO A 1 96 ? -0.239 -3.124 10.556 1.00 92.94 96 PRO A C 1
ATOM 765 O O . PRO A 1 96 ? -0.088 -4.283 10.183 1.00 92.94 96 PRO A O 1
ATOM 768 N N . LEU A 1 97 ? 0.223 -2.680 11.732 1.00 90.88 97 LEU A N 1
ATOM 769 C CA . LEU A 1 97 ? 0.905 -3.520 12.723 1.00 90.88 97 LEU A CA 1
ATOM 770 C C . LEU A 1 97 ? -0.032 -4.504 13.435 1.00 90.88 97 LEU A C 1
ATOM 772 O O . LEU A 1 97 ? 0.440 -5.507 13.955 1.00 90.88 97 LEU A O 1
ATOM 776 N N . LEU A 1 98 ? -1.335 -4.210 13.484 1.00 89.31 98 LEU A N 1
ATOM 777 C CA . LEU A 1 98 ? -2.358 -5.078 14.076 1.00 89.31 98 LEU A CA 1
ATOM 778 C C . LEU A 1 98 ? -2.934 -6.076 13.058 1.00 89.31 98 LEU A C 1
ATOM 780 O O . LEU A 1 98 ? -3.859 -6.811 13.384 1.00 89.31 98 LEU A O 1
ATOM 784 N N . GLY A 1 99 ? -2.459 -6.047 11.808 1.00 89.25 99 GLY A N 1
ATOM 785 C CA . GLY A 1 99 ? -2.974 -6.896 10.732 1.00 89.25 99 GLY A CA 1
ATOM 786 C C . GLY A 1 99 ? -4.366 -6.505 10.220 1.00 89.25 99 GLY A C 1
ATOM 787 O O . GLY A 1 99 ? -4.891 -7.166 9.330 1.00 89.25 99 GLY A O 1
ATOM 788 N N . ASN A 1 100 ? -4.967 -5.418 10.719 1.00 91.12 100 ASN A N 1
ATOM 789 C CA . ASN A 1 100 ? -6.300 -4.972 10.297 1.00 91.12 100 ASN A CA 1
ATOM 790 C C . ASN A 1 100 ? -6.294 -3.984 9.120 1.00 91.12 100 ASN A C 1
ATOM 792 O O . ASN A 1 100 ? -7.362 -3.536 8.703 1.00 91.12 100 ASN A O 1
ATOM 796 N N . VAL A 1 101 ? -5.116 -3.656 8.583 1.00 94.75 101 VAL A N 1
ATOM 797 C CA . VAL A 1 101 ? -4.953 -2.853 7.367 1.00 94.75 101 VAL A CA 1
ATOM 798 C C . VAL A 1 101 ? -4.203 -3.663 6.316 1.00 94.75 101 VAL A C 1
ATOM 800 O O . VAL A 1 101 ? -3.110 -4.171 6.578 1.00 94.75 101 VAL A O 1
ATOM 803 N N . CYS A 1 102 ? -4.757 -3.732 5.109 1.00 94.69 102 CYS A N 1
ATOM 804 C CA . CYS A 1 102 ? -4.081 -4.264 3.933 1.00 94.69 102 CYS A CA 1
ATOM 805 C C . CYS A 1 102 ? -3.977 -3.212 2.822 1.00 94.69 102 CYS A C 1
ATOM 807 O O . CYS A 1 102 ? -4.794 -2.294 2.710 1.00 94.69 102 CYS A O 1
ATOM 809 N N . PHE A 1 103 ? -2.946 -3.357 1.997 1.00 95.44 103 PHE A N 1
ATOM 810 C CA . PHE A 1 103 ? -2.678 -2.513 0.840 1.00 95.44 103 PHE A CA 1
ATOM 811 C C . PHE A 1 103 ? -2.909 -3.332 -0.419 1.00 95.44 103 PHE A C 1
ATOM 813 O O . PHE A 1 103 ? -2.422 -4.457 -0.520 1.00 95.44 103 PHE A O 1
ATOM 820 N N . ALA A 1 104 ? -3.643 -2.776 -1.377 1.00 94.50 104 ALA A N 1
ATOM 821 C CA . ALA A 1 104 ? -4.027 -3.501 -2.573 1.00 94.50 104 ALA A CA 1
ATOM 822 C C . ALA A 1 104 ? -3.995 -2.645 -3.842 1.00 94.50 104 ALA A C 1
ATOM 824 O O . ALA A 1 104 ? -4.188 -1.429 -3.840 1.00 94.50 104 ALA A O 1
ATOM 825 N N . SER A 1 105 ? -3.802 -3.327 -4.959 1.00 93.31 105 SER A N 1
ATOM 826 C CA . SER A 1 105 ? -4.139 -2.873 -6.294 1.00 93.31 105 SER A CA 1
ATOM 827 C C .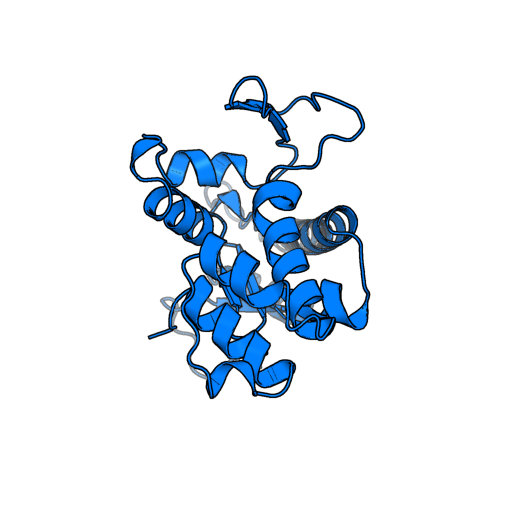 SER A 1 105 ? -4.871 -4.006 -7.003 1.00 93.31 105 SER A C 1
ATOM 829 O O . SER A 1 105 ? -4.259 -4.920 -7.556 1.00 93.31 105 SER A O 1
ATOM 831 N N . SER A 1 106 ? -6.203 -3.932 -7.020 1.00 88.75 106 SER A N 1
ATOM 832 C CA . SER A 1 106 ? -7.038 -4.911 -7.734 1.00 88.75 106 SER A CA 1
ATOM 833 C C . SER A 1 106 ? -6.803 -4.925 -9.249 1.00 88.75 106 SER A C 1
ATOM 835 O O . SER A 1 106 ? -7.254 -5.837 -9.930 1.00 88.75 106 SER A O 1
ATOM 837 N N . LEU A 1 107 ? -6.151 -3.899 -9.802 1.00 89.75 107 LEU A N 1
ATOM 838 C CA . LEU A 1 107 ? -5.867 -3.821 -11.233 1.00 89.75 107 LEU A CA 1
ATOM 839 C C . LEU A 1 107 ? -4.712 -4.736 -11.652 1.00 89.75 107 LEU A C 1
ATOM 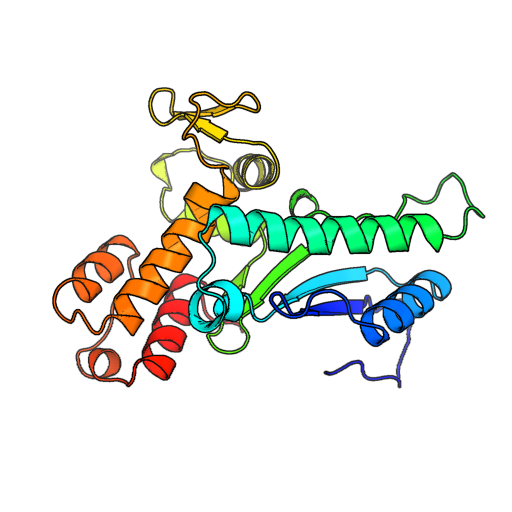841 O O . LEU A 1 107 ? -4.708 -5.250 -12.773 1.00 89.75 107 LEU A O 1
ATOM 845 N N . TYR A 1 108 ? -3.746 -4.903 -10.751 1.00 89.88 108 TYR A N 1
ATOM 846 C CA . TYR A 1 108 ? -2.495 -5.619 -10.982 1.00 89.88 108 TYR A CA 1
ATOM 847 C C . TYR A 1 108 ? -2.345 -6.841 -10.072 1.00 89.88 108 TYR A C 1
ATOM 849 O O . TYR A 1 108 ? -1.241 -7.347 -9.942 1.00 89.88 108 TYR A O 1
ATOM 857 N N . ASP A 1 109 ? -3.432 -7.307 -9.449 1.00 89.12 109 ASP A N 1
ATOM 858 C CA . ASP A 1 109 ? -3.432 -8.430 -8.502 1.00 89.12 109 ASP A CA 1
ATOM 859 C C . ASP A 1 109 ? -2.343 -8.285 -7.422 1.00 89.12 109 ASP A C 1
ATOM 861 O O . ASP A 1 109 ? -1.585 -9.203 -7.126 1.00 89.12 109 ASP A O 1
ATOM 865 N N . VAL A 1 110 ? -2.254 -7.091 -6.831 1.00 90.12 110 VAL A N 1
ATOM 866 C CA . VAL A 1 110 ? -1.419 -6.842 -5.653 1.00 90.12 110 VAL A CA 1
ATOM 867 C C . VAL A 1 110 ? -2.333 -6.763 -4.444 1.00 90.12 110 VAL A C 1
ATOM 869 O O . VAL A 1 110 ? -3.272 -5.972 -4.429 1.00 90.12 110 VAL A O 1
ATOM 872 N N . CYS A 1 111 ? -2.055 -7.540 -3.408 1.00 91.12 111 CYS A N 1
ATOM 873 C CA . CYS A 1 111 ? -2.660 -7.362 -2.095 1.00 91.12 111 CYS A CA 1
ATOM 874 C C . CYS A 1 111 ? -1.695 -7.906 -1.054 1.00 91.12 111 CYS A C 1
ATOM 876 O O . CYS A 1 111 ? -1.241 -9.042 -1.169 1.00 91.12 111 CYS A O 1
ATOM 878 N N . PHE A 1 112 ? -1.367 -7.097 -0.057 1.00 91.94 112 PHE A N 1
ATOM 879 C CA . PHE A 1 112 ? -0.501 -7.519 1.030 1.00 91.94 112 PHE A CA 1
ATOM 880 C C . PHE A 1 112 ? -0.853 -6.783 2.323 1.00 91.94 112 PHE A C 1
ATOM 882 O O . PHE A 1 112 ? -1.167 -5.590 2.344 1.00 91.94 112 PHE A O 1
ATOM 889 N N . SER A 1 113 ? -0.772 -7.508 3.431 1.00 92.94 113 SER A N 1
ATOM 890 C CA . SER A 1 113 ? -0.566 -6.941 4.761 1.00 92.94 113 SER A CA 1
ATOM 891 C C . SER A 1 113 ? 0.930 -6.901 5.078 1.00 92.94 113 SER A C 1
ATOM 893 O O . SER A 1 113 ? 1.742 -7.591 4.451 1.00 92.94 113 SER A O 1
ATOM 895 N N . VAL A 1 114 ? 1.303 -6.131 6.097 1.00 92.56 114 VAL A N 1
ATOM 896 C CA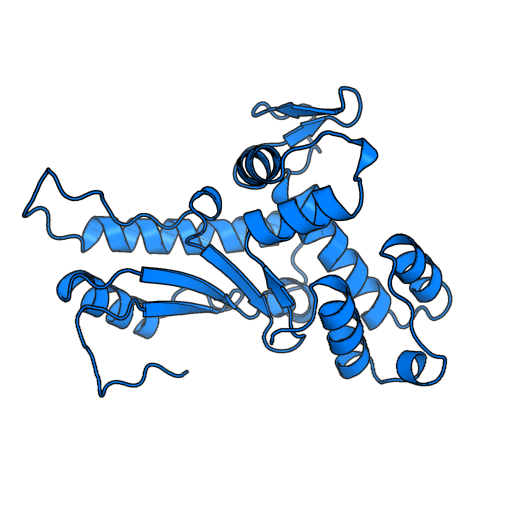 . VAL A 1 114 ? 2.687 -6.087 6.588 1.00 92.56 114 VAL A CA 1
ATOM 897 C C . VAL A 1 114 ? 3.174 -7.478 7.024 1.00 92.56 114 VAL A C 1
ATOM 899 O O . VAL A 1 114 ? 4.327 -7.834 6.788 1.00 92.56 114 VAL A O 1
ATOM 902 N N . GLU A 1 115 ? 2.282 -8.296 7.584 1.00 90.38 115 GLU A N 1
ATOM 903 C CA . GLU A 1 115 ? 2.569 -9.677 7.983 1.00 90.38 115 GLU A CA 1
ATOM 904 C C . GLU A 1 115 ? 2.817 -10.593 6.785 1.00 90.38 115 GLU A C 1
ATOM 906 O O . GLU A 1 115 ? 3.810 -11.321 6.766 1.00 90.38 115 GLU A O 1
ATOM 911 N N . SER A 1 116 ? 1.954 -10.532 5.763 1.00 89.12 116 SER A N 1
ATOM 912 C CA . SER A 1 116 ? 2.118 -11.341 4.548 1.00 89.12 116 SER A CA 1
ATOM 913 C C . SER A 1 116 ? 3.440 -11.026 3.845 1.00 89.12 116 SER A C 1
ATOM 915 O O . SER A 1 116 ? 4.178 -11.930 3.459 1.00 89.12 116 SER A O 1
ATOM 917 N N . PHE A 1 117 ? 3.801 -9.743 3.786 1.00 88.12 117 PHE A N 1
ATOM 918 C CA . PHE A 1 117 ? 5.047 -9.297 3.185 1.00 88.12 117 PHE A CA 1
ATOM 919 C C . PHE A 1 117 ? 6.262 -9.739 4.012 1.00 88.12 117 PHE A C 1
ATOM 921 O O . PHE A 1 117 ? 7.240 -10.246 3.469 1.00 88.12 117 PHE A O 1
ATOM 928 N N . ALA A 1 118 ? 6.193 -9.635 5.343 1.00 89.06 118 ALA A N 1
ATOM 929 C CA . ALA A 1 118 ? 7.239 -10.148 6.225 1.00 89.06 118 ALA A CA 1
ATOM 930 C C . ALA A 1 118 ? 7.432 -11.670 6.088 1.00 89.06 118 ALA A C 1
ATOM 932 O O . ALA A 1 118 ? 8.567 -12.151 6.098 1.00 89.06 118 ALA A O 1
ATOM 933 N N . ALA A 1 119 ? 6.344 -12.428 5.920 1.00 87.62 119 ALA A N 1
ATOM 934 C CA . ALA A 1 119 ? 6.397 -13.867 5.678 1.00 87.62 119 ALA A CA 1
ATOM 935 C C . ALA A 1 119 ? 7.081 -14.197 4.341 1.00 87.62 119 ALA A C 1
ATOM 937 O O . ALA A 1 119 ? 7.939 -15.080 4.301 1.00 87.62 119 ALA A O 1
ATOM 938 N N . MET A 1 120 ? 6.781 -13.441 3.277 1.00 84.31 120 MET A N 1
ATOM 939 C CA . MET A 1 120 ? 7.475 -13.567 1.989 1.00 84.31 120 MET A CA 1
ATOM 940 C C . MET A 1 120 ? 8.983 -13.318 2.128 1.00 84.31 120 MET A C 1
ATOM 942 O O . MET A 1 120 ? 9.788 -14.091 1.610 1.00 84.31 120 MET A O 1
ATOM 946 N N . TYR A 1 121 ? 9.392 -12.287 2.875 1.00 83.12 121 TYR A N 1
ATOM 947 C CA . TYR A 1 121 ? 10.813 -11.991 3.102 1.00 83.12 121 TYR A CA 1
ATOM 948 C C . TYR A 1 121 ? 11.529 -13.076 3.906 1.00 83.12 121 TYR A C 1
ATOM 950 O O . TYR A 1 121 ? 12.663 -13.434 3.574 1.00 83.12 121 TYR A O 1
ATOM 958 N N . ALA A 1 122 ? 10.871 -13.612 4.936 1.00 84.69 122 ALA A N 1
ATOM 959 C CA . ALA A 1 122 ? 11.397 -14.723 5.721 1.00 84.69 122 ALA A CA 1
ATOM 960 C C . ALA A 1 122 ? 11.572 -15.989 4.861 1.00 84.69 122 ALA A C 1
ATOM 962 O O . ALA A 1 122 ? 12.585 -16.676 4.988 1.00 84.69 122 ALA A O 1
ATOM 963 N N . ALA A 1 123 ? 10.635 -16.257 3.943 1.00 83.38 123 ALA A N 1
ATOM 964 C CA . ALA A 1 123 ? 10.715 -17.375 3.002 1.00 83.38 123 ALA A CA 1
ATOM 965 C C . ALA A 1 123 ? 11.810 -17.185 1.937 1.00 83.38 123 ALA A C 1
ATOM 967 O O . ALA A 1 123 ? 12.495 -18.145 1.589 1.00 83.38 123 ALA A O 1
ATOM 968 N N . ALA A 1 124 ? 12.013 -15.956 1.450 1.00 79.38 124 ALA A N 1
ATOM 969 C CA . ALA A 1 124 ? 13.064 -15.633 0.485 1.00 79.38 124 ALA A CA 1
ATOM 970 C C . ALA A 1 124 ? 14.479 -15.703 1.094 1.00 79.38 124 ALA A C 1
ATOM 972 O O . ALA A 1 124 ? 15.439 -16.027 0.397 1.00 79.38 124 ALA A O 1
ATOM 973 N N . HIS A 1 125 ? 14.618 -15.434 2.399 1.00 75.88 125 HIS A N 1
ATOM 974 C CA . HIS A 1 125 ? 15.903 -15.431 3.110 1.00 75.88 125 HIS A CA 1
ATOM 975 C C . HIS A 1 125 ? 15.913 -16.400 4.307 1.00 75.88 125 HIS A C 1
ATOM 977 O O . HIS A 1 125 ? 16.083 -15.962 5.455 1.00 75.88 125 HIS A O 1
ATOM 983 N N . PRO A 1 126 ? 15.814 -17.723 4.070 1.00 67.44 126 PRO A N 1
ATOM 984 C CA . PRO A 1 126 ? 15.679 -18.722 5.133 1.00 67.44 126 PRO A CA 1
ATOM 985 C C . PRO A 1 126 ? 16.889 -18.766 6.084 1.00 67.44 126 PRO A C 1
ATOM 987 O O . PRO A 1 126 ? 16.754 -19.107 7.255 1.00 67.44 126 PRO A O 1
ATOM 990 N N . CYS A 1 127 ? 18.073 -18.345 5.627 1.00 59.81 127 CYS A N 1
ATOM 991 C CA . CYS A 1 127 ? 19.304 -18.330 6.428 1.00 59.81 127 CYS A CA 1
ATOM 992 C C . CYS A 1 127 ? 19.415 -17.148 7.412 1.00 59.81 127 CYS A C 1
ATOM 994 O O . CYS A 1 127 ? 20.404 -17.048 8.134 1.00 59.81 127 CYS A O 1
ATOM 996 N N . SER A 1 128 ? 18.450 -16.222 7.428 1.00 64.62 128 SER A N 1
ATOM 997 C CA . SER A 1 128 ? 18.518 -15.009 8.257 1.00 64.62 128 SER A CA 1
ATOM 998 C C . SER A 1 128 ? 18.083 -15.214 9.714 1.00 64.62 128 SER A C 1
ATOM 1000 O O . SER A 1 128 ? 18.343 -14.345 10.544 1.00 64.62 128 SER A O 1
ATOM 1002 N N . GLY A 1 129 ? 17.416 -16.334 10.033 1.00 67.94 129 GLY A N 1
ATOM 1003 C CA . GLY A 1 129 ? 16.830 -16.581 11.359 1.00 67.94 129 GLY A CA 1
ATOM 1004 C C . GLY A 1 129 ? 15.737 -15.574 11.751 1.00 67.94 129 GLY A C 1
ATOM 1005 O O . GLY A 1 129 ? 15.358 -15.496 12.919 1.00 67.94 129 GLY A O 1
ATOM 1006 N N . LEU A 1 130 ? 15.254 -14.775 10.793 1.00 72.44 130 LEU A N 1
ATOM 1007 C CA . LEU A 1 130 ? 14.308 -13.695 11.025 1.00 72.44 130 LEU A CA 1
ATOM 1008 C C . LEU A 1 130 ? 12.893 -14.265 11.172 1.00 72.44 130 LEU A C 1
ATOM 1010 O O . LEU A 1 130 ? 12.361 -14.880 10.248 1.00 72.44 130 LEU A O 1
ATOM 1014 N N . ARG A 1 131 ? 12.259 -14.051 12.329 1.00 81.50 131 ARG A N 1
ATOM 1015 C CA . ARG A 1 131 ? 10.844 -14.402 12.509 1.00 81.50 131 ARG A CA 1
ATOM 1016 C C . ARG A 1 131 ? 9.980 -13.377 11.776 1.00 81.50 131 ARG A C 1
ATOM 1018 O O . ARG A 1 131 ? 10.142 -12.176 11.989 1.00 81.50 131 ARG A O 1
ATOM 1025 N N . ALA A 1 132 ? 9.030 -13.848 10.968 1.00 82.25 132 ALA A N 1
ATOM 1026 C CA . ALA A 1 132 ? 8.124 -12.984 10.206 1.00 82.25 132 ALA A CA 1
ATOM 1027 C C . ALA A 1 132 ? 7.369 -11.987 11.106 1.00 82.25 132 ALA A C 1
ATOM 1029 O O . ALA A 1 132 ? 7.290 -10.808 10.780 1.00 82.25 132 ALA A O 1
ATOM 1030 N N . ALA A 1 133 ? 6.906 -12.432 12.279 1.00 84.31 133 ALA A N 1
ATOM 1031 C CA . ALA A 1 133 ? 6.220 -11.574 13.247 1.00 84.31 133 ALA A CA 1
ATOM 1032 C C . ALA A 1 133 ? 7.107 -10.429 13.770 1.00 84.31 133 ALA A C 1
ATOM 1034 O O . ALA A 1 133 ? 6.657 -9.289 13.861 1.00 84.31 133 ALA A O 1
ATOM 1035 N N . ASP A 1 134 ? 8.385 -10.709 14.059 1.00 85.56 134 ASP A N 1
ATOM 1036 C CA . ASP A 1 134 ? 9.315 -9.670 14.510 1.00 85.56 134 ASP A CA 1
ATOM 1037 C C . ASP A 1 134 ? 9.547 -8.649 13.399 1.00 85.56 134 ASP A C 1
ATOM 1039 O O . ASP A 1 134 ? 9.545 -7.452 13.659 1.00 85.56 134 ASP A O 1
ATOM 1043 N N . MET A 1 135 ? 9.721 -9.107 12.156 1.00 85.75 135 MET A N 1
ATOM 1044 C CA . MET A 1 135 ? 9.906 -8.218 11.011 1.00 85.75 135 MET A CA 1
ATOM 1045 C C . MET A 1 135 ? 8.669 -7.351 10.763 1.00 85.75 135 MET A C 1
ATOM 1047 O O . MET A 1 135 ? 8.811 -6.143 10.585 1.00 85.75 135 MET A O 1
ATOM 1051 N N . ALA A 1 136 ? 7.469 -7.935 10.813 1.00 88.44 136 ALA A N 1
ATOM 1052 C CA . ALA A 1 136 ? 6.215 -7.216 10.618 1.00 88.44 136 ALA A CA 1
ATOM 1053 C C . ALA A 1 136 ? 6.067 -6.038 11.596 1.00 88.44 136 ALA A C 1
ATOM 1055 O O . ALA A 1 136 ? 5.699 -4.937 11.188 1.00 88.44 136 ALA A O 1
ATOM 1056 N N . ALA A 1 137 ? 6.467 -6.231 12.858 1.00 88.56 137 ALA A N 1
ATOM 1057 C CA . ALA A 1 137 ? 6.429 -5.192 13.885 1.00 88.56 137 ALA A CA 1
ATOM 1058 C C . A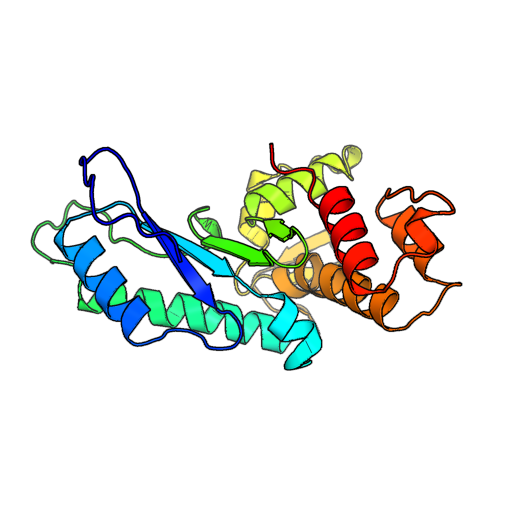LA A 1 137 ? 7.325 -3.969 13.582 1.00 88.56 137 ALA A C 1
ATOM 1060 O O . ALA A 1 137 ? 7.087 -2.884 14.113 1.00 88.56 137 ALA A O 1
ATOM 1061 N N . TRP A 1 138 ? 8.353 -4.126 12.740 1.00 88.75 138 TRP A N 1
ATOM 1062 C CA . TRP A 1 138 ? 9.298 -3.062 12.375 1.00 88.75 138 TRP A CA 1
ATOM 1063 C C . TRP A 1 138 ? 9.038 -2.442 11.002 1.00 88.75 138 TRP A C 1
ATOM 1065 O O . TRP A 1 138 ? 9.656 -1.437 10.657 1.00 88.75 138 TRP A O 1
ATOM 1075 N N . LEU A 1 139 ? 8.146 -3.026 10.204 1.00 89.81 139 LEU A N 1
ATOM 1076 C CA . LEU A 1 139 ? 7.918 -2.597 8.827 1.00 89.81 139 LEU A CA 1
ATOM 1077 C C . LEU A 1 139 ? 7.019 -1.362 8.711 1.00 89.81 139 LEU A C 1
ATOM 1079 O O . LEU A 1 139 ? 7.018 -0.744 7.654 1.00 89.81 139 LEU A O 1
ATOM 1083 N N . TRP A 1 140 ? 6.288 -0.973 9.759 1.00 92.69 140 TRP A N 1
ATOM 1084 C CA . TRP A 1 140 ? 5.402 0.196 9.740 1.00 92.69 140 TRP A CA 1
ATOM 1085 C C . TRP A 1 140 ? 5.740 1.216 10.835 1.00 92.69 140 TRP A C 1
ATOM 1087 O O . TRP A 1 140 ? 6.169 0.861 11.933 1.00 92.69 140 TRP A O 1
ATOM 1097 N N . GLY A 1 141 ? 5.501 2.499 10.546 1.00 89.94 141 GLY A N 1
ATOM 1098 C CA . GLY A 1 141 ? 5.724 3.611 11.468 1.00 89.94 141 GLY A CA 1
ATOM 1099 C C . GLY A 1 141 ? 7.068 4.315 11.270 1.00 89.94 141 GLY A C 1
ATOM 1100 O O . GLY A 1 141 ? 7.722 4.200 10.233 1.00 89.94 141 GLY A O 1
ATOM 1101 N N . ASP A 1 142 ? 7.480 5.081 1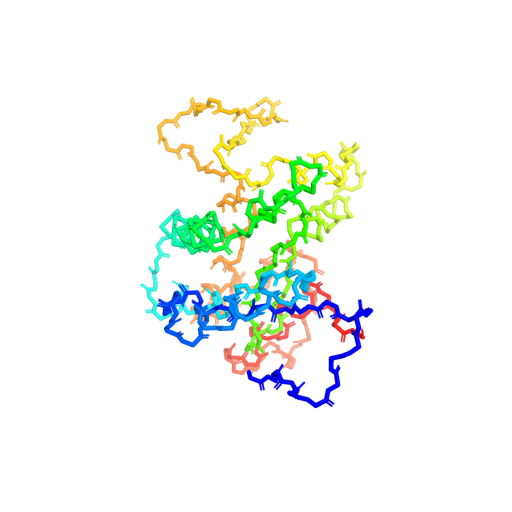2.279 1.00 88.75 142 ASP A N 1
ATOM 1102 C CA . ASP A 1 142 ? 8.759 5.804 12.293 1.00 88.75 142 ASP A CA 1
ATOM 1103 C C . ASP A 1 142 ? 9.909 4.876 12.717 1.00 88.75 142 ASP A C 1
ATOM 1105 O O . ASP A 1 142 ? 10.599 5.080 13.718 1.00 88.75 142 ASP A O 1
ATOM 1109 N N . VAL A 1 143 ? 10.069 3.804 11.945 1.00 91.00 143 VAL A N 1
ATOM 1110 C CA . VAL A 1 143 ? 11.136 2.814 12.068 1.00 91.00 143 VAL A CA 1
ATOM 1111 C C . VAL A 1 143 ? 12.030 2.917 10.839 1.00 91.00 143 VAL A C 1
ATOM 1113 O O . VAL A 1 143 ? 11.553 3.095 9.720 1.00 91.00 143 VAL A O 1
ATOM 1116 N N . TYR A 1 144 ? 13.335 2.820 11.065 1.00 90.38 144 TYR A N 1
ATOM 1117 C CA . TYR A 1 144 ? 14.375 2.925 10.049 1.00 90.38 144 TYR A CA 1
ATOM 1118 C C . TYR A 1 144 ? 15.263 1.689 10.113 1.00 90.38 144 TYR A C 1
ATOM 1120 O O . TYR A 1 144 ? 15.504 1.148 11.197 1.00 90.38 144 TYR A O 1
ATOM 1128 N N . PHE A 1 145 ? 15.797 1.260 8.973 1.00 87.56 145 PHE A N 1
ATOM 1129 C CA . PHE A 1 145 ? 16.757 0.166 8.926 1.00 87.56 145 PHE A CA 1
ATOM 1130 C C . PHE A 1 145 ? 18.177 0.703 8.778 1.00 87.56 145 PHE A C 1
ATOM 1132 O O . PHE A 1 145 ? 18.462 1.592 7.980 1.00 87.56 145 PHE A O 1
ATOM 1139 N N . ASN A 1 146 ? 19.095 0.179 9.588 1.00 84.81 146 ASN A N 1
ATOM 1140 C CA . ASN A 1 146 ? 20.506 0.508 9.473 1.00 84.81 146 ASN A CA 1
ATOM 1141 C C . ASN A 1 146 ? 21.250 -0.653 8.811 1.00 84.81 146 ASN A C 1
ATOM 1143 O O . ASN A 1 146 ? 21.561 -1.644 9.476 1.00 84.81 146 ASN A O 1
ATOM 1147 N N . ALA A 1 147 ? 21.594 -0.499 7.531 1.00 80.81 147 ALA A N 1
ATOM 1148 C CA . ALA A 1 147 ? 22.306 -1.510 6.749 1.00 80.81 147 ALA A CA 1
ATOM 1149 C C . ALA A 1 147 ? 23.673 -1.907 7.340 1.00 80.81 147 ALA A C 1
ATOM 1151 O O . ALA A 1 147 ? 24.084 -3.056 7.201 1.00 80.81 147 ALA A O 1
ATOM 1152 N N . LYS A 1 148 ? 24.358 -0.997 8.055 1.00 80.94 148 LYS A N 1
ATOM 1153 C CA . LYS A 1 148 ? 25.672 -1.283 8.662 1.00 80.94 148 LYS A CA 1
ATOM 1154 C C . LYS A 1 148 ? 25.562 -2.269 9.820 1.00 80.94 148 LYS A C 1
ATOM 1156 O O . LYS A 1 148 ? 26.348 -3.201 9.924 1.00 80.94 148 LYS A O 1
ATOM 1161 N N . ASN A 1 149 ? 24.564 -2.061 10.675 1.00 80.19 149 ASN A N 1
ATOM 1162 C CA . ASN A 1 149 ? 24.370 -2.867 11.880 1.00 80.19 149 ASN A CA 1
ATOM 1163 C C . ASN A 1 149 ? 23.327 -3.974 11.681 1.00 80.19 149 ASN A C 1
ATOM 1165 O O . ASN A 1 149 ? 23.131 -4.775 12.588 1.00 80.19 149 ASN A O 1
ATOM 1169 N N . ARG A 1 150 ? 22.641 -3.996 10.527 1.00 79.50 150 ARG A N 1
ATOM 1170 C CA . ARG A 1 150 ? 21.517 -4.886 10.189 1.00 79.50 150 ARG A CA 1
ATOM 1171 C C . ARG A 1 150 ? 20.428 -4.907 11.266 1.00 79.50 150 ARG A C 1
ATOM 1173 O O . ARG A 1 150 ? 19.904 -5.961 11.616 1.00 79.50 150 ARG A O 1
ATOM 1180 N N . ARG A 1 151 ? 20.108 -3.737 11.827 1.00 82.56 151 ARG A N 1
ATOM 1181 C CA . ARG A 1 151 ? 19.117 -3.581 12.904 1.00 82.56 151 ARG A CA 1
ATOM 1182 C C . ARG A 1 151 ? 18.140 -2.457 12.602 1.00 82.56 151 ARG A C 1
ATOM 1184 O O . ARG A 1 151 ? 18.523 -1.436 12.031 1.00 82.56 151 ARG A O 1
ATOM 1191 N N . PHE A 1 152 ? 16.905 -2.645 13.054 1.00 85.06 152 PHE A N 1
ATOM 1192 C CA . PHE A 1 152 ? 15.868 -1.622 13.046 1.00 85.06 152 PHE A CA 1
ATOM 1193 C C . PHE A 1 152 ? 16.062 -0.649 14.213 1.00 85.06 152 PHE A C 1
ATOM 1195 O O . PHE A 1 152 ? 16.351 -1.054 15.343 1.00 85.06 152 PHE A O 1
ATOM 1202 N N . THR A 1 153 ? 15.913 0.644 13.941 1.00 85.44 153 THR A N 1
ATOM 1203 C CA . THR A 1 153 ? 16.036 1.723 14.922 1.00 85.44 153 THR A CA 1
ATOM 1204 C C . THR A 1 153 ? 14.887 2.710 14.764 1.00 85.44 153 THR A C 1
ATOM 1206 O O . THR A 1 153 ? 14.560 3.113 13.656 1.00 85.44 153 THR A O 1
ATOM 1209 N N . LYS A 1 154 ? 14.303 3.159 15.879 1.00 85.31 154 LYS A N 1
ATOM 1210 C CA . LYS A 1 154 ? 13.277 4.223 15.877 1.00 85.31 154 LYS A CA 1
ATOM 1211 C C . LYS A 1 154 ? 13.865 5.628 15.715 1.00 85.31 154 LYS A C 1
ATOM 1213 O O . LYS A 1 154 ? 13.172 6.568 15.355 1.00 85.31 154 LYS A O 1
ATOM 1218 N N . LYS A 1 155 ? 15.158 5.786 16.009 1.00 83.44 155 LYS A N 1
ATOM 1219 C CA . LYS A 1 155 ? 15.885 7.028 15.742 1.00 83.44 155 LYS A CA 1
ATOM 1220 C C . LYS A 1 155 ? 16.349 7.012 14.298 1.00 83.44 155 LYS A C 1
ATOM 1222 O O . LYS A 1 155 ? 16.935 6.019 13.868 1.00 83.44 155 LYS A O 1
ATOM 1227 N N . GLN A 1 156 ? 16.114 8.112 13.596 1.00 82.19 156 GLN A N 1
ATOM 1228 C CA . GLN A 1 156 ? 16.598 8.295 12.240 1.00 82.19 156 GLN A CA 1
ATOM 1229 C C . GLN A 1 156 ? 18.142 8.256 12.250 1.00 82.19 156 GLN A C 1
ATOM 1231 O O . GLN A 1 156 ? 18.761 9.091 12.913 1.00 82.19 156 GLN A O 1
ATOM 1236 N N . PRO A 1 157 ? 18.786 7.274 11.587 1.00 77.62 157 PRO A N 1
ATOM 1237 C CA . PRO A 1 157 ? 20.237 7.097 11.673 1.00 77.62 157 PRO A CA 1
ATOM 1238 C C . PRO A 1 157 ? 21.019 8.131 10.850 1.00 77.62 157 PRO A C 1
ATOM 1240 O O . PRO A 1 157 ? 22.157 8.445 11.186 1.00 77.62 157 PRO A O 1
ATOM 1243 N N . HIS A 1 158 ? 20.431 8.640 9.768 1.00 80.25 158 HIS A N 1
ATOM 1244 C CA . HIS A 1 158 ? 20.988 9.684 8.908 1.00 80.25 158 HIS A CA 1
ATOM 1245 C C . HIS A 1 158 ? 19.844 10.461 8.239 1.00 80.25 158 HIS A C 1
ATOM 1247 O O . HIS A 1 158 ? 18.758 9.917 8.075 1.00 80.25 158 HIS A O 1
ATOM 1253 N N . ALA A 1 159 ? 20.065 11.719 7.845 1.00 77.56 159 ALA A N 1
ATOM 1254 C CA . ALA A 1 159 ? 18.991 12.597 7.354 1.00 77.56 159 ALA A CA 1
ATOM 1255 C C . ALA A 1 159 ? 18.269 12.073 6.094 1.00 77.56 159 ALA A C 1
ATOM 1257 O O . ALA A 1 159 ? 17.092 12.358 5.905 1.00 77.56 159 ALA A O 1
ATOM 1258 N N . SER A 1 160 ? 18.947 11.276 5.260 1.00 79.94 160 SER A N 1
ATOM 1259 C CA . SER A 1 160 ? 18.358 10.630 4.078 1.00 79.94 160 SER A CA 1
ATOM 1260 C C . SER A 1 160 ? 17.830 9.212 4.332 1.00 79.94 160 SER A C 1
ATOM 1262 O O . SER A 1 160 ? 17.430 8.544 3.380 1.00 79.94 160 SER A O 1
ATOM 1264 N N . ALA A 1 161 ? 17.823 8.747 5.588 1.00 83.75 161 ALA A N 1
ATOM 1265 C CA . ALA A 1 161 ? 17.333 7.419 5.929 1.00 83.75 161 ALA A CA 1
ATOM 1266 C C . ALA A 1 161 ? 15.837 7.341 5.650 1.00 83.75 161 ALA A C 1
ATOM 1268 O O . ALA A 1 161 ? 15.054 8.098 6.230 1.00 83.75 161 ALA A O 1
ATOM 1269 N N . GLN A 1 162 ? 15.460 6.407 4.786 1.00 87.31 162 GLN A N 1
ATOM 1270 C CA . GLN A 1 162 ? 14.066 6.120 4.506 1.00 87.31 162 GLN A CA 1
ATOM 1271 C C . GLN A 1 162 ? 13.478 5.237 5.604 1.00 87.31 162 GLN A C 1
ATOM 1273 O O . GLN A 1 162 ? 14.179 4.511 6.314 1.00 87.31 162 GLN A O 1
ATOM 1278 N N . ARG A 1 163 ? 12.162 5.334 5.769 1.00 92.06 163 ARG A N 1
ATOM 1279 C CA . ARG A 1 163 ? 11.423 4.463 6.685 1.00 92.06 163 ARG A CA 1
ATOM 1280 C C . ARG A 1 163 ? 11.457 3.031 6.177 1.00 92.06 163 ARG A C 1
ATOM 1282 O O . ARG A 1 163 ? 11.471 2.801 4.971 1.00 92.06 163 ARG A O 1
ATOM 1289 N N . SER A 1 164 ? 11.359 2.073 7.089 1.00 92.06 164 SER A N 1
ATOM 1290 C CA . SER A 1 164 ? 11.383 0.650 6.754 1.00 92.06 164 SER A CA 1
ATOM 1291 C C . SER A 1 164 ? 10.274 0.258 5.773 1.00 92.06 164 SER A C 1
ATOM 1293 O O . SER A 1 164 ? 10.542 -0.484 4.836 1.00 92.06 164 SER A O 1
ATOM 1295 N N . PHE A 1 165 ? 9.068 0.822 5.889 1.00 93.62 165 PHE A N 1
ATOM 1296 C CA . PHE A 1 165 ? 8.016 0.591 4.890 1.00 93.62 165 PHE A CA 1
ATOM 1297 C C . PHE A 1 165 ? 8.423 1.073 3.491 1.00 93.62 165 PHE A C 1
ATOM 1299 O O . PHE A 1 165 ? 8.145 0.427 2.485 1.00 93.62 165 PHE A O 1
ATOM 1306 N N . VAL A 1 166 ? 9.085 2.226 3.414 1.00 93.62 166 VAL A N 1
ATOM 1307 C CA . VAL A 1 166 ? 9.493 2.821 2.141 1.00 93.62 166 VAL A CA 1
ATOM 1308 C C . VAL A 1 166 ? 10.593 1.976 1.505 1.00 93.62 166 VAL A C 1
ATOM 1310 O O . VAL A 1 166 ? 10.444 1.560 0.364 1.00 93.62 166 VAL A O 1
ATOM 1313 N N . GLU A 1 167 ? 11.641 1.659 2.262 1.00 90.62 167 GLU A N 1
ATOM 1314 C CA . GLU A 1 167 ? 12.816 0.923 1.779 1.00 90.62 167 GLU A CA 1
ATOM 1315 C C . GLU A 1 167 ? 12.495 -0.534 1.406 1.00 90.62 167 GLU A C 1
ATOM 1317 O O . GLU A 1 167 ? 12.957 -1.032 0.382 1.00 90.62 167 GLU A O 1
ATOM 1322 N N . PHE A 1 168 ? 11.683 -1.230 2.212 1.00 89.00 168 PHE A N 1
ATOM 1323 C CA . PHE A 1 168 ? 11.421 -2.658 2.005 1.00 89.00 168 PHE A CA 1
ATOM 1324 C C . PHE A 1 168 ? 10.166 -2.953 1.188 1.00 89.00 168 PHE A C 1
ATOM 1326 O O . PHE A 1 168 ? 10.128 -3.998 0.555 1.00 89.00 168 PHE A O 1
ATOM 1333 N N . ILE A 1 169 ? 9.147 -2.089 1.192 1.00 91.25 169 ILE A N 1
ATOM 1334 C CA . ILE A 1 169 ? 7.877 -2.362 0.497 1.00 91.25 169 ILE A CA 1
ATOM 1335 C C . ILE A 1 169 ? 7.719 -1.454 -0.719 1.00 91.25 169 ILE A C 1
ATOM 1337 O O . ILE A 1 169 ? 7.617 -1.946 -1.844 1.00 91.25 169 ILE A O 1
ATOM 1341 N N . LEU A 1 170 ? 7.702 -0.132 -0.517 1.00 92.44 170 LEU A N 1
ATOM 1342 C CA . LEU A 1 170 ? 7.394 0.790 -1.613 1.00 92.44 170 LEU A CA 1
ATOM 1343 C C . LEU A 1 170 ? 8.511 0.850 -2.651 1.00 92.44 170 LEU A C 1
ATOM 1345 O O . LEU A 1 170 ? 8.215 0.817 -3.834 1.00 92.44 170 LEU A O 1
ATOM 1349 N N . GLU A 1 171 ? 9.782 0.894 -2.265 1.00 90.44 171 GLU A N 1
ATOM 1350 C CA . GLU A 1 171 ? 10.883 0.967 -3.227 1.00 90.44 171 GLU A CA 1
ATOM 1351 C C . GLU A 1 171 ? 10.941 -0.244 -4.174 1.00 90.44 171 GLU A C 1
ATOM 1353 O O . GLU A 1 171 ? 11.007 -0.018 -5.386 1.00 90.44 171 GLU A O 1
ATOM 1358 N N . PRO A 1 172 ? 10.878 -1.510 -3.708 1.00 88.25 172 PRO A N 1
ATOM 1359 C CA . PRO A 1 172 ? 10.783 -2.659 -4.608 1.00 88.25 172 PRO A CA 1
ATOM 1360 C C . PRO A 1 172 ? 9.550 -2.602 -5.508 1.00 88.25 172 PRO A C 1
ATOM 1362 O O . PRO A 1 172 ? 9.664 -2.847 -6.708 1.00 88.25 172 PRO A O 1
ATOM 1365 N N . LEU A 1 173 ? 8.394 -2.206 -4.962 1.00 89.38 173 LEU A N 1
ATOM 1366 C CA . LEU A 1 173 ? 7.168 -2.053 -5.741 1.00 89.38 173 LEU A CA 1
ATOM 1367 C C . LEU A 1 173 ? 7.364 -1.020 -6.863 1.00 89.38 173 LEU A C 1
ATOM 1369 O O . LEU A 1 173 ? 7.143 -1.318 -8.033 1.00 89.38 173 LEU A O 1
ATOM 1373 N N . TYR A 1 174 ? 7.872 0.164 -6.530 1.00 90.81 174 TYR A N 1
ATOM 1374 C CA . TYR A 1 174 ? 8.168 1.236 -7.479 1.00 90.81 174 TYR A CA 1
ATOM 1375 C C . TYR A 1 174 ? 9.181 0.816 -8.542 1.00 90.81 174 TYR A C 1
ATOM 1377 O O . TYR A 1 174 ? 9.001 1.153 -9.709 1.00 90.81 174 TYR A O 1
ATOM 1385 N N . LYS A 1 175 ? 10.221 0.063 -8.164 1.00 87.31 175 LYS A N 1
ATOM 1386 C CA . LYS A 1 175 ? 11.194 -0.490 -9.114 1.00 87.31 175 LYS A CA 1
ATOM 1387 C C . LYS A 1 175 ? 10.511 -1.431 -10.105 1.00 87.31 175 LYS A C 1
ATOM 1389 O O . LYS A 1 175 ? 10.734 -1.276 -11.299 1.00 87.31 175 LYS A O 1
ATOM 1394 N N . ILE A 1 176 ? 9.639 -2.335 -9.651 1.00 85.50 176 ILE A N 1
ATOM 1395 C CA . ILE A 1 176 ? 8.879 -3.234 -10.539 1.00 85.50 176 ILE A CA 1
ATOM 1396 C C . ILE A 1 176 ? 8.018 -2.421 -11.515 1.00 85.50 176 ILE A C 1
ATOM 1398 O O . ILE A 1 176 ? 8.109 -2.619 -12.726 1.00 85.50 176 ILE A O 1
ATOM 1402 N N . PHE A 1 177 ? 7.234 -1.462 -11.011 1.00 87.69 177 PHE A N 1
ATOM 1403 C CA . PHE A 1 177 ? 6.382 -0.626 -11.861 1.00 87.69 177 PHE A CA 1
ATOM 1404 C C . PHE A 1 177 ? 7.191 0.202 -12.867 1.00 87.69 177 PHE A C 1
ATOM 1406 O O . PHE A 1 177 ? 6.837 0.248 -14.043 1.00 87.69 177 PHE A O 1
ATOM 1413 N N . ALA A 1 178 ? 8.294 0.818 -12.440 1.00 86.38 178 ALA A N 1
ATOM 1414 C CA . ALA A 1 178 ? 9.141 1.629 -13.310 1.00 86.38 178 ALA A CA 1
ATOM 1415 C C . ALA A 1 178 ? 9.822 0.801 -14.409 1.00 86.38 178 ALA A C 1
ATOM 1417 O O . ALA A 1 178 ? 9.896 1.256 -15.547 1.00 86.38 178 ALA A O 1
ATOM 1418 N N . GLN A 1 179 ? 10.288 -0.412 -14.093 1.00 83.38 179 GLN A N 1
ATOM 1419 C CA . GLN A 1 179 ? 10.954 -1.286 -15.064 1.00 83.38 179 GLN A CA 1
ATOM 1420 C C . GLN A 1 179 ? 9.990 -1.795 -16.137 1.00 83.38 179 GLN A C 1
ATOM 1422 O O . GLN A 1 179 ? 10.342 -1.804 -17.312 1.00 83.38 179 GLN A O 1
ATOM 1427 N N . VAL A 1 180 ? 8.762 -2.165 -15.758 1.00 82.12 180 VAL A N 1
ATOM 1428 C CA . VAL A 1 180 ? 7.776 -2.672 -16.725 1.00 82.12 180 VAL A CA 1
ATOM 1429 C C . VAL A 1 180 ? 7.146 -1.544 -17.552 1.00 82.12 180 VAL A C 1
ATOM 1431 O O . VAL A 1 180 ? 6.839 -1.750 -18.719 1.00 82.12 180 VAL A O 1
ATOM 1434 N N . VAL A 1 181 ? 6.957 -0.345 -16.988 1.00 82.69 181 VAL A N 1
ATOM 1435 C CA . VAL A 1 181 ? 6.419 0.813 -17.735 1.00 82.69 181 VAL A CA 1
ATOM 1436 C C . VAL A 1 181 ? 7.478 1.478 -18.615 1.00 82.69 181 VAL A C 1
ATOM 1438 O O . VAL A 1 181 ? 7.138 2.071 -19.634 1.00 82.69 181 VAL A O 1
ATOM 1441 N N . GLY A 1 182 ? 8.750 1.403 -18.222 1.00 76.88 182 GLY A N 1
ATOM 1442 C CA . GLY A 1 182 ? 9.862 2.012 -18.947 1.00 76.88 182 GLY A CA 1
ATOM 1443 C C . GLY A 1 182 ? 10.260 1.305 -20.244 1.00 76.88 182 GLY A C 1
ATOM 1444 O O . GLY A 1 182 ? 11.139 1.828 -20.922 1.00 76.88 182 GLY A O 1
ATOM 1445 N N . ASP A 1 183 ? 9.652 0.156 -20.578 1.00 64.88 183 ASP A N 1
ATOM 1446 C CA . ASP A 1 183 ? 9.947 -0.648 -21.783 1.00 64.88 183 ASP A CA 1
ATOM 1447 C C . ASP A 1 183 ? 11.453 -0.954 -21.953 1.00 64.88 183 ASP A C 1
ATOM 1449 O O . ASP A 1 183 ? 11.991 -1.033 -23.057 1.00 64.88 183 ASP A O 1
ATOM 1453 N N . VAL A 1 184 ? 12.178 -1.107 -20.838 1.00 58.88 184 VAL A N 1
ATOM 1454 C CA . VAL A 1 184 ? 13.611 -1.424 -20.868 1.00 58.88 184 VAL A CA 1
ATOM 1455 C C . VAL A 1 184 ? 13.767 -2.945 -20.887 1.00 58.88 184 VAL A C 1
ATOM 1457 O O . VAL A 1 184 ? 14.009 -3.580 -19.856 1.00 58.88 184 VAL A O 1
ATOM 1460 N N . ASP A 1 185 ? 13.601 -3.526 -22.078 1.00 62.75 185 ASP A N 1
ATOM 1461 C CA . ASP A 1 185 ? 13.674 -4.974 -22.343 1.00 62.75 185 ASP A CA 1
ATOM 1462 C C . ASP A 1 185 ? 14.942 -5.642 -21.770 1.00 62.75 185 ASP A C 1
ATOM 1464 O O . ASP A 1 185 ? 14.932 -6.829 -21.434 1.00 62.75 185 ASP A O 1
ATOM 1468 N N . ASP A 1 186 ? 16.026 -4.879 -21.603 1.00 68.69 186 ASP A N 1
ATOM 1469 C CA . ASP A 1 186 ? 17.327 -5.392 -21.170 1.00 68.69 186 ASP A CA 1
ATOM 1470 C C . ASP A 1 186 ? 17.466 -5.552 -19.644 1.00 68.69 186 ASP A C 1
ATOM 1472 O O . ASP A 1 186 ? 18.170 -6.452 -19.178 1.00 68.69 186 ASP A O 1
ATOM 1476 N N . THR A 1 187 ? 16.811 -4.709 -18.837 1.00 75.31 187 THR A N 1
ATOM 1477 C CA . THR A 1 187 ? 16.970 -4.712 -17.365 1.00 75.31 187 THR A CA 1
ATOM 1478 C C . THR A 1 187 ? 15.874 -5.485 -16.646 1.00 75.31 187 THR A C 1
ATOM 1480 O O . THR A 1 187 ? 16.098 -5.981 -15.536 1.00 75.31 187 THR A O 1
ATOM 1483 N N . LEU A 1 188 ? 14.710 -5.650 -17.278 1.00 76.44 188 LEU A N 1
ATOM 1484 C CA . LEU A 1 188 ? 13.591 -6.393 -16.707 1.00 76.44 188 LEU A CA 1
ATOM 1485 C C . LEU A 1 188 ? 13.955 -7.855 -16.362 1.00 76.44 188 LEU A C 1
ATOM 1487 O O . LEU A 1 188 ? 13.668 -8.270 -15.237 1.00 76.44 188 LEU A O 1
ATOM 1491 N N . PRO A 1 189 ? 14.641 -8.640 -17.223 1.00 79.69 189 PRO A N 1
ATOM 1492 C CA . PRO A 1 189 ? 15.010 -10.018 -16.892 1.00 79.69 189 PRO A CA 1
ATOM 1493 C C . PRO A 1 189 ? 15.931 -10.128 -15.671 1.00 79.69 189 PRO A C 1
ATOM 1495 O O . PRO A 1 189 ? 15.802 -11.075 -14.895 1.00 79.69 189 PRO A O 1
ATOM 1498 N N . ALA A 1 190 ? 16.831 -9.157 -15.474 1.00 81.19 190 ALA A N 1
ATOM 1499 C CA . ALA A 1 190 ? 17.734 -9.127 -14.327 1.00 81.19 190 ALA A CA 1
ATOM 1500 C C . ALA A 1 190 ? 16.957 -8.910 -13.021 1.00 81.19 190 ALA A C 1
ATOM 1502 O O . ALA A 1 190 ? 17.088 -9.708 -12.093 1.00 81.19 190 ALA A O 1
ATOM 1503 N N . VAL A 1 191 ? 16.066 -7.914 -12.984 1.00 78.94 191 VAL A N 1
ATOM 1504 C CA . VAL A 1 191 ? 15.225 -7.634 -11.807 1.00 78.94 191 VAL A CA 1
ATOM 1505 C C . VAL A 1 191 ? 14.294 -8.808 -11.502 1.00 78.94 191 VAL A C 1
ATOM 1507 O O . VAL A 1 191 ? 14.157 -9.212 -10.352 1.00 78.94 191 VAL A O 1
ATOM 1510 N N . LEU A 1 192 ? 13.696 -9.421 -12.526 1.00 78.75 192 LEU A N 1
ATOM 1511 C CA . LEU A 1 192 ? 12.863 -10.611 -12.339 1.00 78.75 192 LEU A CA 1
ATOM 1512 C C . LEU A 1 192 ? 13.667 -11.789 -11.780 1.00 78.75 192 LEU A C 1
ATOM 1514 O O . LEU A 1 192 ? 13.168 -12.503 -10.913 1.00 78.75 192 LEU A O 1
ATOM 1518 N N . SER A 1 193 ? 14.918 -11.960 -12.218 1.00 81.19 193 SER A N 1
ATOM 1519 C CA . SER A 1 193 ? 15.800 -13.001 -11.686 1.00 81.19 193 SER A CA 1
ATOM 1520 C C . SER A 1 193 ? 16.166 -12.773 -10.214 1.00 81.19 193 SER A C 1
ATOM 1522 O O . SER A 1 193 ? 16.166 -13.736 -9.449 1.00 81.19 193 SER A O 1
ATOM 1524 N N . GLU A 1 194 ? 16.387 -11.520 -9.796 1.00 78.88 194 GLU A N 1
ATOM 1525 C CA . GLU A 1 194 ? 16.624 -11.152 -8.390 1.00 78.88 194 GLU A CA 1
ATOM 1526 C C . GLU A 1 194 ? 15.396 -11.424 -7.513 1.00 78.88 194 GLU A C 1
ATOM 1528 O O . GLU A 1 194 ? 15.526 -11.883 -6.380 1.00 78.88 194 GLU A O 1
ATOM 1533 N N . LEU A 1 195 ? 14.198 -11.193 -8.056 1.00 75.38 195 LEU A N 1
ATOM 1534 C CA . LEU A 1 195 ? 12.926 -11.463 -7.383 1.00 75.38 195 LEU A CA 1
ATOM 1535 C C . LEU A 1 195 ? 12.513 -12.946 -7.448 1.00 75.38 195 LEU A C 1
ATOM 1537 O O . LEU A 1 195 ? 11.484 -13.319 -6.888 1.00 75.38 195 LEU A O 1
ATOM 1541 N N . GLY A 1 196 ? 13.284 -13.798 -8.135 1.00 76.25 196 GLY A N 1
ATOM 1542 C CA . GLY A 1 196 ? 12.982 -15.222 -8.312 1.00 76.25 196 GLY A CA 1
ATOM 1543 C C . GLY A 1 196 ? 11.832 -15.518 -9.284 1.00 76.25 196 GLY A C 1
ATOM 1544 O O . GLY A 1 196 ? 11.349 -16.651 -9.343 1.00 76.25 196 GLY A O 1
ATOM 1545 N N . ILE A 1 197 ? 11.397 -14.532 -10.069 1.00 81.69 197 ILE A N 1
ATOM 1546 C CA . ILE A 1 197 ? 10.281 -14.637 -11.011 1.00 81.69 197 ILE A CA 1
ATOM 1547 C C . ILE A 1 197 ? 10.808 -15.110 -12.367 1.00 81.69 197 ILE A C 1
ATOM 1549 O O . ILE A 1 197 ? 11.690 -14.501 -12.970 1.00 81.69 197 ILE A O 1
ATOM 1553 N N . LYS A 1 198 ? 10.237 -16.200 -12.885 1.00 81.44 198 LYS A N 1
ATOM 1554 C CA . LYS A 1 198 ? 10.559 -16.729 -14.216 1.00 81.44 198 LYS A CA 1
ATOM 1555 C C . LYS A 1 198 ? 9.422 -16.419 -15.181 1.00 81.44 198 LYS A C 1
ATOM 1557 O O . LYS A 1 198 ? 8.315 -16.910 -14.983 1.00 81.44 198 LYS A O 1
ATOM 1562 N N . LEU A 1 199 ? 9.721 -15.658 -16.232 1.00 82.00 199 LEU A N 1
ATOM 1563 C CA . LEU A 1 199 ? 8.804 -15.410 -17.345 1.00 82.00 199 LEU A CA 1
ATOM 1564 C C . LEU A 1 199 ? 9.195 -16.236 -18.569 1.00 82.00 199 LEU A C 1
ATOM 1566 O O . LEU A 1 199 ? 10.375 -16.430 -18.875 1.00 82.00 199 LEU A O 1
ATOM 1570 N N . THR A 1 200 ? 8.193 -16.700 -19.304 1.00 85.88 200 THR A N 1
ATOM 1571 C CA . THR A 1 200 ? 8.379 -17.287 -20.629 1.00 85.88 200 THR A CA 1
ATOM 1572 C C . THR A 1 200 ? 8.607 -16.199 -21.682 1.00 85.88 200 THR A C 1
ATOM 1574 O O . THR A 1 200 ? 8.204 -15.045 -21.536 1.00 85.88 200 THR A O 1
ATOM 1577 N N . LYS A 1 201 ? 9.207 -16.578 -22.818 1.00 81.50 201 LYS A N 1
ATOM 1578 C CA . LYS A 1 201 ? 9.438 -15.662 -23.952 1.00 81.50 201 LYS A CA 1
ATOM 1579 C C . LYS A 1 201 ? 8.152 -15.089 -24.562 1.00 81.50 201 LYS A C 1
ATOM 1581 O O . LYS A 1 201 ? 8.227 -14.107 -25.292 1.00 81.50 201 LYS A O 1
ATOM 1586 N N . GLN A 1 202 ? 7.005 -15.733 -24.345 1.00 83.31 202 GLN A N 1
ATOM 1587 C CA . GLN A 1 202 ? 5.705 -15.241 -24.806 1.00 83.31 202 GLN A CA 1
ATOM 1588 C C . GLN A 1 202 ? 5.116 -14.239 -23.812 1.00 83.31 202 GLN A C 1
ATOM 1590 O O . GLN A 1 202 ? 4.634 -13.192 -24.230 1.00 83.31 202 GLN A O 1
ATOM 1595 N N . GLU A 1 203 ? 5.222 -14.522 -22.511 1.00 82.75 203 GLU A N 1
ATOM 1596 C CA . GLU A 1 203 ? 4.779 -13.618 -21.444 1.00 82.75 203 GLU A CA 1
ATOM 1597 C C . GLU A 1 203 ? 5.559 -12.299 -21.449 1.00 82.75 203 GLU A C 1
ATOM 1599 O O . GLU A 1 203 ? 4.965 -11.243 -21.273 1.00 82.75 203 GLU A O 1
ATOM 1604 N N . ALA A 1 204 ? 6.862 -12.338 -21.744 1.00 79.31 204 ALA A N 1
ATOM 1605 C CA . ALA A 1 204 ? 7.687 -11.134 -21.858 1.00 79.31 204 ALA A CA 1
ATOM 1606 C C . ALA A 1 204 ? 7.258 -10.187 -22.997 1.00 79.31 204 ALA A C 1
ATOM 1608 O O . ALA A 1 204 ? 7.618 -9.021 -22.979 1.00 79.31 204 ALA A O 1
ATOM 1609 N N . LYS A 1 205 ? 6.487 -10.670 -23.983 1.00 81.94 205 LYS A N 1
ATOM 1610 C CA . LYS A 1 205 ? 5.982 -9.858 -25.108 1.00 81.94 205 LYS A CA 1
ATOM 1611 C C . LYS A 1 205 ? 4.589 -9.281 -24.862 1.00 81.94 205 LYS A C 1
ATOM 1613 O O . LYS A 1 205 ? 3.982 -8.729 -25.779 1.00 81.94 205 LYS A O 1
ATOM 1618 N N . LEU A 1 206 ? 4.026 -9.490 -23.674 1.00 84.25 206 LEU A N 1
ATOM 1619 C CA . LEU A 1 206 ? 2.731 -8.926 -23.324 1.00 84.25 206 LEU A CA 1
ATOM 1620 C C . LEU A 1 206 ? 2.830 -7.402 -23.209 1.00 84.25 206 LEU A C 1
ATOM 1622 O O . LEU A 1 206 ? 3.864 -6.857 -22.844 1.00 84.25 206 LEU A O 1
ATOM 1626 N N . ASN A 1 207 ? 1.715 -6.718 -23.465 1.00 84.62 207 ASN A N 1
ATOM 1627 C CA . ASN A 1 207 ? 1.615 -5.282 -23.210 1.00 84.62 207 ASN A CA 1
ATOM 1628 C C . ASN A 1 207 ? 1.902 -4.968 -21.726 1.00 84.62 207 ASN A C 1
ATOM 1630 O O . ASN A 1 207 ? 1.623 -5.785 -20.847 1.00 84.62 207 ASN A O 1
ATOM 1634 N N . VAL A 1 208 ? 2.342 -3.742 -21.438 1.00 84.06 208 VAL A N 1
ATOM 1635 C CA . VAL A 1 208 ? 2.728 -3.266 -20.092 1.00 84.06 208 VAL A CA 1
ATOM 1636 C C . VAL A 1 208 ? 1.731 -3.662 -18.994 1.00 84.06 208 VAL A C 1
ATOM 1638 O O . VAL A 1 208 ? 2.113 -4.194 -17.957 1.00 84.06 208 VAL A O 1
ATOM 1641 N N . ARG A 1 209 ? 0.427 -3.448 -19.212 1.00 85.31 209 ARG A N 1
ATOM 1642 C CA . ARG A 1 209 ? -0.610 -3.725 -18.202 1.00 85.31 209 ARG A CA 1
ATOM 1643 C C . ARG A 1 209 ? -0.777 -5.221 -17.871 1.00 85.31 209 ARG A C 1
ATOM 1645 O O . ARG A 1 209 ? -0.715 -5.554 -16.688 1.00 85.31 209 ARG A O 1
ATOM 1652 N N . PRO A 1 210 ? -1.016 -6.129 -18.841 1.00 88.44 210 PRO A N 1
ATOM 1653 C CA . PRO A 1 210 ? -1.066 -7.563 -18.551 1.00 88.44 210 PRO A CA 1
ATOM 1654 C C . PRO A 1 210 ? 0.274 -8.116 -18.051 1.00 88.44 210 PRO A C 1
ATOM 1656 O O . PRO A 1 210 ? 0.262 -9.011 -17.209 1.00 88.44 210 PRO A O 1
ATOM 1659 N N . LEU A 1 211 ? 1.406 -7.561 -18.498 1.00 87.50 211 LEU A N 1
ATOM 1660 C CA . LEU A 1 211 ? 2.729 -7.939 -18.001 1.00 87.50 211 LEU A CA 1
ATOM 1661 C C . LEU A 1 211 ? 2.909 -7.573 -16.520 1.00 87.50 211 LEU A C 1
ATOM 1663 O O . LEU A 1 211 ? 3.289 -8.431 -15.729 1.00 87.50 211 LEU A O 1
ATOM 1667 N N . LEU A 1 212 ? 2.560 -6.343 -16.123 1.00 87.50 212 LEU A N 1
ATOM 1668 C CA . LEU A 1 212 ? 2.569 -5.910 -14.719 1.00 87.50 212 LEU A CA 1
ATOM 1669 C C . LEU A 1 212 ? 1.723 -6.828 -13.846 1.00 87.50 212 LEU A C 1
ATOM 1671 O O . LEU A 1 212 ? 2.191 -7.308 -12.820 1.00 87.50 212 LEU A O 1
ATOM 1675 N N . ARG A 1 213 ? 0.490 -7.103 -14.283 1.00 88.88 213 ARG A N 1
ATOM 1676 C CA . ARG A 1 213 ? -0.426 -7.983 -13.555 1.00 88.88 213 ARG A CA 1
ATOM 1677 C C . ARG A 1 213 ? 0.174 -9.377 -13.358 1.00 88.88 213 ARG A C 1
ATOM 1679 O O . ARG A 1 213 ? 0.116 -9.909 -12.256 1.00 88.88 213 ARG A O 1
ATOM 1686 N N . LEU A 1 214 ? 0.786 -9.943 -14.398 1.00 88.25 214 LEU A N 1
ATOM 1687 C CA . LEU A 1 214 ? 1.431 -11.252 -14.325 1.00 88.25 214 LEU A CA 1
ATOM 1688 C C . LEU A 1 214 ? 2.634 -11.251 -13.372 1.00 88.25 214 LEU A C 1
ATOM 1690 O O . LEU A 1 214 ? 2.758 -12.149 -12.544 1.00 88.25 214 LEU A O 1
ATOM 1694 N N . VAL A 1 215 ? 3.514 -10.252 -13.469 1.00 87.44 215 VAL A N 1
ATOM 1695 C CA . VAL A 1 215 ? 4.693 -10.134 -12.595 1.00 87.44 215 VAL A CA 1
ATOM 1696 C C . VAL A 1 215 ? 4.267 -9.989 -11.135 1.00 87.44 215 VAL A C 1
ATOM 1698 O O . VAL A 1 215 ? 4.803 -10.679 -10.270 1.00 87.44 215 VAL A O 1
ATOM 1701 N N . CYS A 1 216 ? 3.273 -9.146 -10.862 1.00 86.81 216 CYS A N 1
ATOM 1702 C CA . CYS A 1 216 ? 2.731 -8.950 -9.524 1.00 86.81 216 CYS A CA 1
ATOM 1703 C C . CYS A 1 216 ? 2.069 -10.219 -8.966 1.00 86.81 216 CYS A C 1
ATOM 1705 O O . CYS A 1 216 ? 2.390 -10.595 -7.842 1.00 86.81 216 CYS A O 1
ATOM 1707 N N . SER A 1 217 ? 1.244 -10.925 -9.749 1.00 86.44 217 SER A N 1
ATOM 1708 C CA . SER A 1 217 ? 0.649 -12.210 -9.335 1.00 86.44 217 SER A CA 1
ATOM 1709 C C . SER A 1 217 ? 1.721 -13.259 -9.018 1.00 86.44 217 SER A C 1
ATOM 1711 O O . SER A 1 217 ? 1.637 -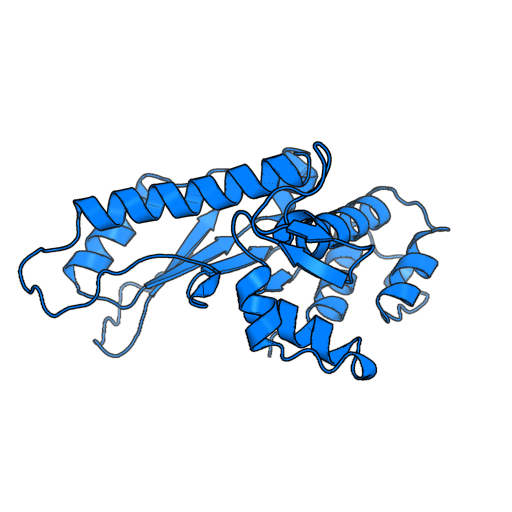13.947 -8.006 1.00 86.44 217 SER A O 1
ATOM 1713 N N . ARG A 1 218 ? 2.807 -13.340 -9.799 1.00 85.69 218 ARG A N 1
ATOM 1714 C CA . ARG A 1 218 ? 3.914 -14.267 -9.498 1.00 85.69 218 ARG A CA 1
ATOM 1715 C C . ARG A 1 218 ? 4.724 -13.865 -8.268 1.00 85.69 218 ARG A C 1
ATOM 1717 O O . ARG A 1 218 ? 5.270 -14.743 -7.606 1.00 85.69 218 ARG A O 1
ATOM 1724 N N . PHE A 1 219 ? 4.835 -12.567 -7.990 1.00 84.06 219 PHE A N 1
ATOM 1725 C CA . PHE A 1 219 ? 5.581 -12.057 -6.844 1.00 84.06 219 PHE A CA 1
ATOM 1726 C C . PHE A 1 219 ? 4.813 -12.232 -5.532 1.00 84.06 219 PHE A C 1
ATOM 1728 O O . PHE A 1 219 ? 5.345 -12.805 -4.588 1.00 84.06 219 PHE A O 1
ATOM 1735 N N . PHE A 1 220 ? 3.572 -11.744 -5.473 1.00 80.44 220 PHE A N 1
ATOM 1736 C CA . PHE A 1 220 ? 2.735 -11.790 -4.269 1.00 80.44 220 PHE A CA 1
ATOM 1737 C C . PHE A 1 220 ? 2.045 -13.148 -4.071 1.00 80.44 220 PHE A C 1
ATOM 1739 O O . PHE A 1 220 ? 1.587 -13.444 -2.969 1.00 80.44 220 PHE A O 1
ATOM 1746 N N . GLY A 1 221 ? 2.030 -13.988 -5.107 1.00 74.88 221 GLY A N 1
ATOM 1747 C CA . GLY A 1 221 ? 1.340 -15.269 -5.128 1.00 74.88 221 GLY A CA 1
ATOM 1748 C C . GLY A 1 221 ? -0.061 -15.164 -5.727 1.00 74.88 221 GLY A C 1
ATOM 1749 O O . GLY A 1 221 ? -0.628 -14.082 -5.889 1.00 74.88 221 GLY A O 1
ATOM 1750 N N . ASP A 1 222 ? -0.617 -16.322 -6.064 1.00 59.91 222 ASP A N 1
ATOM 1751 C CA . ASP A 1 222 ? -1.974 -16.426 -6.586 1.00 59.91 222 ASP A CA 1
ATOM 1752 C C . ASP A 1 222 ? -2.995 -16.326 -5.443 1.00 59.91 222 ASP A C 1
ATOM 1754 O O . ASP A 1 222 ? -2.854 -16.971 -4.400 1.00 59.91 222 ASP A O 1
ATOM 1758 N N . PHE A 1 223 ? -4.044 -15.530 -5.655 1.00 53.47 223 PHE A N 1
ATOM 1759 C CA . PHE A 1 223 ? -5.225 -15.513 -4.794 1.00 53.47 223 PHE A CA 1
ATOM 1760 C C . PHE A 1 223 ? -6.089 -16.732 -5.140 1.00 53.47 223 PHE A C 1
ATOM 1762 O O . PHE A 1 223 ? -6.673 -16.768 -6.225 1.00 53.47 223 PHE A O 1
ATOM 1769 N N . TRP A 1 224 ? -6.145 -17.723 -4.246 1.00 29.27 224 TRP A N 1
ATOM 1770 C CA . TRP A 1 224 ? -7.020 -18.898 -4.361 1.00 29.27 224 TRP A CA 1
ATOM 1771 C C . TRP A 1 224 ? -8.238 -18.764 -3.451 1.00 29.27 224 TRP A C 1
ATOM 1773 O O . TRP A 1 224 ? -8.051 -18.343 -2.286 1.00 29.27 224 TRP A O 1
#

Radius of gyration: 19.13 Å; chains: 1; bounding box: 55×32×54 Å

Organism: Spodoptera exigua (NCBI:txid7107)

Foldseek 3Di:
DDPPPPDPDLVDADEQEAELVVADDPVSLVVLLVCLVVVGHYAYEHEPLVCVCPPVVDQLQVSLVSVVVSQVVSQVSQVVRHPPPDPPDDRDHDDLLVVRYWYYYPQQGAIDGLLLLLVLVCVVCVVPPDDSNVSSNQQDDQWFADPVVRDIDSDQPDPPTGGNVSVRPVVLVSVLLCVLVVPPLPCNVVNCVVLVHDDDPVLSPDHSRSNSSVSNCRNSHPDD

Secondary structure (DSSP, 8-state):
----TT---TT--EEEEEETTTB--HHHHHHHHHHHHTT--EEEEEE-HHHHHHTS---HHHHHHHHHHHHHHHHHHHHHHS-TT-TTSPPP---GGGT-EEEEETTTTEEE-HHHHHHHHHHH-GGG---HHHHHHHSSSS-EEETTTTEEESS-SSTTPPBHHIIIIIHHHHHHHHHHHTT-TTTHHHHHHHTT----TTGGGS-HHHHHHHHHHHHH----

InterPro domains:
  IPR000795 Translational (tr)-type GTP-binding domain [PF00009] (13-94)
  IPR027417 P-loop containing nucleoside triphosphate hydrolase [G3DSA:3.40.50.300] (5-94)
  IPR027417 P-loop containing nucleoside triphosphate hydrolase [SSF52540] (11-219)

pLDDT: mean 83.08, std 13.93, range [29.27, 96.44]

Sequence (224 aa):
MIISTNYFTPSTGAVLFVDAAEGIMLNTERLLRHAVQERVPLTLCINKIDRLILELKLPPADAYYKLRHIIDELNSMLETHQPQDNPDEPPIVFSPLLGNVCFASSLYDVCFSVESFAAMYAAAHPCSGLRAADMAAWLWGDVYFNAKNRRFTKKQPHASAQRSFVEFILEPLYKIFAQVVGDVDDTLPAVLSELGIKLTKQEAKLNVRPLLRLVCSRFFGDFW